Protein AF-A0A8T4URR1-F1 (afdb_monomer)

Mean predicted aligned error: 8.52 Å

Solvent-accessible surface area (backbone atoms only — not comparable to full-atom values): 17507 Å² total; per-residue (Å²): 140,74,79,53,65,44,65,67,55,76,43,71,40,50,59,58,104,82,64,49,72,66,50,24,52,49,47,52,48,54,49,54,59,44,66,75,55,86,66,52,72,65,57,55,52,49,50,45,69,78,45,28,58,31,34,32,38,77,48,36,38,30,49,75,86,42,75,31,39,83,37,32,42,62,62,21,43,50,56,47,52,61,64,49,70,73,66,52,85,56,52,46,70,54,89,81,83,89,78,95,49,70,67,62,52,51,54,50,37,51,55,41,38,73,74,66,43,71,48,43,77,49,65,46,58,76,43,47,63,55,67,40,78,54,97,91,37,87,38,77,48,93,53,89,47,58,41,78,49,59,61,72,45,77,45,42,26,25,40,41,26,30,28,66,43,69,79,24,51,79,68,74,40,88,46,36,27,38,35,28,20,25,38,31,87,90,76,73,22,31,19,30,31,41,80,35,46,45,90,59,30,52,90,62,18,50,57,52,42,50,52,56,49,59,77,34,51,92,43,53,42,69,16,45,46,75,56,96,89,35,72,38,66,50,89,46,97,37,46,46,74,28,98,58,45,47,63,94,67,46,32,56,33,25,35,56,49,25,66,77,58,31,30,16,30,33,34,36,23,53,45,74,43,81,34,84,75,44,50,30,23,23,48,46,95,76,60,38,15,35,34,60,41,77,55,27,42,62,20,56,30,87,92,30,35,92,35,20,76,70,27,40,36,45,68,58,62,72,76,101

Foldseek 3Di:
DQWDWDQPDWDWAWDDPDDDPVLRVVLVVVVVVCVVDPHDPVVVVVSCVVTPIAIAGEFTQDTRNDGCQQPFRVVRVVRVVVVCVVVDPSYYYDDDDDDPDPVVQVVVQVVCVVVVHQGDKAAQRGDGFDWDQDPNDIDTDDDPRIDGDGDKDKFKWFWFAFAADPVCVVVVQPGQWTFTFAAAPVLQATWTAEIEGLVLEPDCQSVQVVVQVVVLVVQKDQQFDDDPNATDGDDASRYDFDPQADRNNRHRMGRHNRQQRTFIWMKMARAKDWDLDDRIGLCVVVSIHIYGHPIGTHHTDPVTGNGNVPGHYSVNNVVD

pLDDT: mean 87.15, std 11.25, range [35.12, 98.56]

Radius of gyration: 23.76 Å; Cα contacts (8 Å, |Δi|>4): 619; chains: 1; bounding box: 62×46×63 Å

Nearest PDB structures (foldseek):
  6q1v-assembly1_A  TM=8.007E-01  e=9.286E-13  Homo sapiens
  7kr3-assembly1_A  TM=8.051E-01  e=3.747E-12  Homo sapiens
  6p0e-assembly1_A  TM=7.652E-01  e=1.760E-12  Homo sapiens
  6bkg-assembly1_A  TM=8.044E-01  e=5.628E-12  Homo sapiens
  3w1b-assembly1_A  TM=4.869E-01  e=1.346E-11  Homo sapiens

Structure (mmCIF, N/CA/C/O backbone):
data_AF-A0A8T4URR1-F1
#
_entry.id   AF-A0A8T4URR1-F1
#
loop_
_atom_site.group_PDB
_atom_site.id
_atom_site.type_symbol
_atom_site.label_atom_id
_atom_site.label_alt_id
_atom_site.label_comp_id
_atom_site.label_asym_id
_atom_site.label_entity_id
_atom_site.label_seq_id
_atom_site.pdbx_PDB_ins_code
_atom_site.Cartn_x
_atom_site.Cartn_y
_atom_site.Cartn_z
_atom_site.occupancy
_atom_site.B_iso_or_equiv
_atom_site.auth_seq_id
_atom_site.auth_comp_id
_atom_site.auth_asym_id
_atom_site.auth_atom_id
_atom_site.pdbx_PDB_model_num
ATOM 1 N N . ARG A 1 1 ? 39.167 -8.270 -21.374 1.00 35.12 1 ARG A N 1
ATOM 2 C CA . ARG A 1 1 ? 38.961 -6.845 -21.023 1.00 35.12 1 ARG A CA 1
ATOM 3 C C . ARG A 1 1 ? 37.914 -6.342 -22.009 1.00 35.12 1 ARG A C 1
ATOM 5 O O . ARG A 1 1 ? 38.306 -5.953 -23.086 1.00 35.12 1 ARG A O 1
ATOM 12 N N . GLY A 1 2 ? 36.618 -6.495 -21.819 1.00 41.56 2 GLY A N 1
ATOM 13 C CA . GLY A 1 2 ? 35.817 -6.679 -20.617 1.00 41.56 2 GLY A CA 1
ATOM 14 C C . GLY A 1 2 ? 34.615 -5.779 -20.852 1.00 41.56 2 GLY A C 1
ATOM 15 O O . GLY A 1 2 ? 34.540 -4.728 -20.228 1.00 41.56 2 GLY A O 1
ATOM 16 N N . ASP A 1 3 ? 33.815 -6.141 -21.857 1.00 44.12 3 ASP A N 1
ATOM 17 C CA . ASP A 1 3 ? 32.684 -5.373 -22.377 1.00 44.12 3 ASP A CA 1
ATOM 18 C C . ASP A 1 3 ? 31.647 -5.248 -21.263 1.00 44.12 3 ASP A C 1
ATOM 20 O O . ASP A 1 3 ? 30.887 -6.170 -20.965 1.00 44.12 3 ASP A O 1
ATOM 24 N N . SER A 1 4 ? 31.714 -4.144 -20.527 1.00 50.88 4 SER A N 1
ATOM 25 C CA . SER A 1 4 ? 30.868 -3.908 -19.369 1.00 50.88 4 SER A CA 1
ATOM 26 C C . SER A 1 4 ? 29.626 -3.141 -19.805 1.00 50.88 4 SER A C 1
ATOM 28 O O . SER A 1 4 ? 29.651 -1.928 -20.011 1.00 50.88 4 SER A O 1
ATOM 30 N N . VAL A 1 5 ? 28.508 -3.858 -19.921 1.00 52.34 5 VAL A N 1
ATOM 31 C CA . VAL A 1 5 ? 27.185 -3.232 -19.959 1.00 52.34 5 VAL A CA 1
ATOM 32 C C . VAL A 1 5 ? 26.740 -2.962 -18.529 1.00 52.34 5 VAL A C 1
ATOM 34 O O . VAL A 1 5 ? 26.684 -3.874 -17.704 1.00 52.34 5 VAL A O 1
ATOM 37 N N . TYR A 1 6 ? 26.389 -1.711 -18.238 1.00 55.81 6 TYR A N 1
ATOM 38 C CA . TYR A 1 6 ? 25.635 -1.385 -17.031 1.00 55.81 6 TYR A CA 1
ATOM 39 C C . TYR A 1 6 ? 24.154 -1.326 -17.404 1.00 55.81 6 TYR A C 1
ATOM 41 O O . TYR A 1 6 ? 23.686 -0.392 -18.069 1.00 55.81 6 TYR A O 1
ATOM 49 N N . VAL A 1 7 ? 23.426 -2.368 -17.006 1.00 57.00 7 VAL A N 1
ATOM 50 C CA . VAL A 1 7 ? 21.969 -2.429 -17.126 1.00 57.00 7 VAL A CA 1
ATOM 51 C C . VAL A 1 7 ? 21.376 -1.597 -15.996 1.00 57.00 7 VAL A C 1
ATOM 53 O O . VAL A 1 7 ? 21.771 -1.745 -14.841 1.00 57.00 7 VAL A O 1
ATOM 56 N N . GLY A 1 8 ? 20.473 -0.681 -16.344 1.00 53.19 8 GLY A N 1
ATOM 57 C CA . GLY A 1 8 ? 20.064 0.400 -15.453 1.00 53.19 8 GLY A CA 1
ATOM 58 C C . GLY A 1 8 ? 19.347 -0.055 -14.189 1.00 53.19 8 GLY A C 1
ATOM 59 O O . GLY A 1 8 ? 19.705 0.360 -13.092 1.00 53.19 8 GLY A O 1
ATOM 60 N N . GLU A 1 9 ? 18.362 -0.935 -14.342 1.00 56.84 9 GLU A N 1
ATOM 61 C CA . GLU A 1 9 ? 17.734 -1.648 -13.234 1.00 56.84 9 GLU A CA 1
ATOM 62 C C . GLU A 1 9 ? 17.335 -3.053 -13.702 1.00 56.84 9 GLU A C 1
ATOM 64 O O . GLU A 1 9 ? 17.016 -3.286 -14.873 1.00 56.84 9 GLU A O 1
ATOM 69 N N . LEU A 1 10 ? 17.365 -3.992 -12.761 1.00 60.50 10 LEU A N 1
ATOM 70 C CA . LEU A 1 10 ? 17.043 -5.396 -12.969 1.00 60.50 10 LEU A CA 1
ATOM 71 C C . LEU A 1 10 ? 15.718 -5.696 -12.274 1.00 60.50 10 LEU A C 1
ATOM 73 O O . LEU A 1 10 ? 15.569 -5.400 -11.088 1.00 60.50 10 LEU A O 1
ATOM 77 N N . HIS A 1 11 ? 14.776 -6.320 -12.978 1.00 58.94 11 HIS A N 1
ATOM 78 C CA . HIS A 1 11 ? 13.585 -6.868 -12.341 1.00 58.94 11 HIS A CA 1
ATOM 79 C C . HIS A 1 11 ? 13.729 -8.384 -12.206 1.00 58.94 11 HIS A C 1
ATOM 81 O O . HIS A 1 11 ? 13.700 -9.097 -13.203 1.00 58.94 11 HIS A O 1
ATOM 87 N N . GLY A 1 12 ? 13.925 -8.882 -10.985 1.00 57.88 12 GLY A N 1
ATOM 88 C CA . GLY A 1 12 ? 13.963 -10.319 -10.721 1.00 57.88 12 GLY A CA 1
ATOM 89 C C . GLY A 1 12 ? 12.551 -10.890 -10.633 1.00 57.88 12 GLY A C 1
ATOM 90 O O . GLY A 1 12 ? 11.810 -10.535 -9.723 1.00 57.88 12 GLY A O 1
ATOM 91 N N . ILE A 1 13 ? 12.198 -11.783 -11.551 1.00 62.19 13 ILE A N 1
ATOM 92 C CA . ILE A 1 13 ? 10.928 -12.514 -11.567 1.00 62.19 13 ILE A CA 1
ATOM 93 C C . ILE A 1 13 ? 11.218 -13.952 -11.161 1.00 62.19 13 ILE A C 1
ATOM 95 O O . ILE A 1 13 ? 12.100 -14.571 -11.749 1.00 62.19 13 ILE A O 1
ATOM 99 N N . ALA A 1 14 ? 10.516 -14.501 -10.170 1.00 59.62 14 ALA A N 1
ATOM 100 C CA . ALA A 1 14 ? 10.696 -15.915 -9.859 1.00 59.62 14 ALA A CA 1
ATOM 101 C C . ALA A 1 14 ? 10.135 -16.798 -10.973 1.00 59.62 14 ALA A C 1
ATOM 103 O O . ALA A 1 14 ? 9.047 -16.536 -11.481 1.00 59.62 14 ALA A O 1
ATOM 104 N N . VAL A 1 15 ? 10.882 -17.831 -11.357 1.00 61.00 15 VAL A N 1
ATOM 105 C CA . VAL A 1 15 ? 10.518 -18.717 -12.466 1.00 61.00 15 VAL A CA 1
ATOM 106 C C . VAL A 1 15 ? 10.421 -20.165 -12.003 1.00 61.00 15 VAL A C 1
ATOM 108 O O . VAL A 1 15 ? 11.355 -20.726 -11.439 1.00 61.00 15 VAL A O 1
ATOM 111 N N .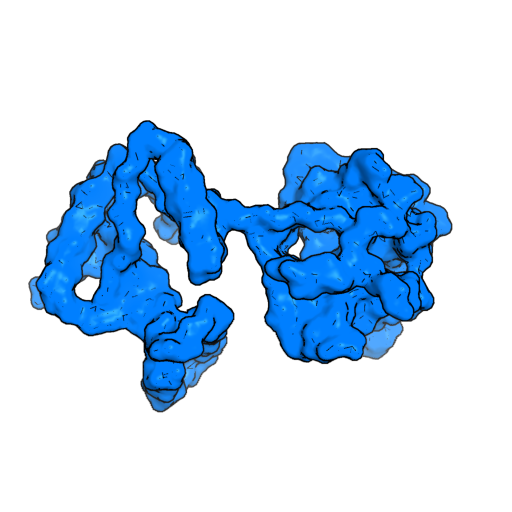 GLY A 1 16 ? 9.267 -20.777 -12.268 1.00 58.91 16 GLY A N 1
ATOM 112 C CA . GLY A 1 16 ? 8.957 -22.175 -11.980 1.00 58.91 16 GLY A CA 1
ATOM 113 C C . GLY A 1 16 ? 7.507 -22.474 -12.361 1.00 58.91 16 GLY A C 1
ATOM 114 O O . GLY A 1 16 ? 6.656 -21.595 -12.265 1.00 58.91 16 GLY A O 1
ATOM 115 N N . LYS A 1 17 ? 7.208 -23.703 -12.808 1.00 48.91 17 LYS A N 1
ATOM 116 C CA . LYS A 1 17 ? 5.890 -24.087 -13.371 1.00 48.91 17 LYS A CA 1
ATOM 117 C C . LYS A 1 17 ? 4.689 -23.883 -12.423 1.00 48.91 17 LYS A C 1
ATOM 119 O O . LYS A 1 17 ? 3.557 -24.011 -12.870 1.00 48.91 17 LYS A O 1
ATOM 124 N N . SER A 1 18 ? 4.931 -23.590 -11.147 1.00 57.19 18 SER A N 1
ATOM 125 C CA . SER A 1 18 ? 3.930 -23.444 -10.085 1.00 57.19 18 SER A CA 1
ATOM 126 C C . SER A 1 18 ? 4.024 -22.123 -9.308 1.00 57.19 18 SER A C 1
ATOM 128 O O . SER A 1 18 ? 3.392 -22.010 -8.265 1.00 57.19 18 SER A O 1
ATOM 130 N N . PHE A 1 19 ? 4.836 -21.156 -9.750 1.00 62.41 19 PHE A N 1
ATOM 131 C CA . PHE A 1 19 ? 5.055 -19.918 -8.994 1.00 62.41 19 PHE A CA 1
ATOM 132 C C . PHE A 1 19 ? 3.934 -18.903 -9.241 1.00 62.41 19 PHE A C 1
ATOM 134 O O . PHE A 1 19 ? 3.622 -18.567 -10.382 1.00 62.41 19 PHE A O 1
ATOM 141 N N . THR A 1 20 ? 3.361 -18.386 -8.158 1.00 66.62 20 THR A N 1
ATOM 142 C CA . THR A 1 20 ? 2.430 -17.253 -8.150 1.00 66.62 20 THR A CA 1
ATOM 143 C C . THR A 1 20 ? 3.179 -15.919 -8.006 1.00 66.62 20 THR A C 1
ATOM 145 O O . THR A 1 20 ? 4.358 -15.878 -7.643 1.00 66.62 20 THR A O 1
ATOM 148 N N . ASN A 1 21 ? 2.495 -14.786 -8.208 1.00 63.81 21 ASN A N 1
ATOM 149 C CA . ASN A 1 21 ? 3.081 -13.459 -7.948 1.00 63.81 21 ASN A CA 1
ATOM 150 C C . ASN A 1 21 ? 3.464 -13.258 -6.470 1.00 63.81 21 ASN A C 1
ATOM 152 O O . ASN A 1 21 ? 4.421 -12.540 -6.167 1.00 63.81 21 ASN A O 1
ATOM 156 N N . ALA A 1 22 ? 2.756 -13.920 -5.548 1.00 64.06 22 ALA A N 1
ATOM 157 C CA . ALA A 1 22 ? 3.115 -13.935 -4.134 1.00 64.06 22 ALA A CA 1
ATOM 158 C C . ALA A 1 22 ? 4.450 -14.664 -3.905 1.00 64.06 22 ALA A C 1
ATOM 160 O O . ALA A 1 22 ? 5.302 -14.150 -3.177 1.00 64.06 22 ALA A O 1
ATOM 161 N N . ASP A 1 23 ? 4.673 -15.789 -4.593 1.00 69.56 23 ASP A N 1
ATOM 162 C CA . ASP A 1 23 ? 5.933 -16.541 -4.533 1.00 69.56 23 ASP A CA 1
ATOM 163 C C . ASP A 1 23 ? 7.095 -15.739 -5.128 1.00 69.56 23 ASP A C 1
ATOM 165 O O . ASP A 1 23 ? 8.194 -15.730 -4.574 1.00 69.56 23 ASP A O 1
ATOM 169 N N . ALA A 1 24 ? 6.856 -14.986 -6.209 1.00 67.25 24 ALA A N 1
ATOM 170 C CA . ALA A 1 24 ? 7.858 -14.090 -6.784 1.00 67.25 24 ALA A CA 1
ATOM 171 C C . ALA A 1 24 ? 8.280 -12.977 -5.813 1.00 67.25 24 ALA A C 1
ATOM 173 O O . ALA A 1 24 ? 9.474 -12.726 -5.624 1.00 67.25 24 ALA A O 1
ATOM 174 N N . PHE A 1 25 ? 7.318 -12.343 -5.136 1.00 69.50 25 PHE A N 1
ATOM 175 C CA . PHE A 1 25 ? 7.617 -11.337 -4.119 1.00 69.50 25 PHE A CA 1
ATOM 176 C C . PHE A 1 25 ? 8.343 -11.940 -2.905 1.00 69.50 25 PHE A C 1
ATOM 178 O O . PHE A 1 25 ? 9.316 -11.359 -2.414 1.00 69.50 25 PHE A O 1
ATOM 185 N N . ALA A 1 26 ? 7.915 -13.120 -2.445 1.00 72.19 26 ALA A N 1
ATOM 186 C CA . ALA A 1 26 ? 8.569 -13.850 -1.362 1.00 72.19 26 ALA A CA 1
ATOM 187 C C . ALA A 1 26 ? 10.020 -14.214 -1.717 1.00 72.19 26 ALA A C 1
ATOM 189 O O . ALA A 1 26 ? 10.918 -14.004 -0.902 1.00 72.19 26 ALA A O 1
ATOM 190 N N . ALA A 1 27 ? 10.275 -14.654 -2.952 1.00 73.81 27 ALA A N 1
ATOM 191 C CA . ALA A 1 27 ? 11.606 -14.991 -3.449 1.00 73.81 27 ALA A CA 1
ATOM 192 C C . ALA A 1 27 ? 12.572 -13.798 -3.466 1.00 73.81 27 ALA A C 1
ATOM 194 O O . ALA A 1 27 ? 13.762 -13.955 -3.166 1.00 73.81 27 ALA A O 1
ATOM 195 N N . VAL A 1 28 ? 12.080 -12.603 -3.810 1.00 74.75 28 VAL A N 1
ATOM 196 C CA . VAL A 1 28 ? 12.867 -11.362 -3.742 1.00 74.75 28 VAL A CA 1
ATOM 197 C C . VAL A 1 28 ? 13.114 -10.971 -2.286 1.00 74.75 28 VAL A C 1
ATOM 199 O O . VAL A 1 28 ? 14.246 -10.662 -1.913 1.00 74.75 28 VAL A O 1
ATOM 202 N N . ARG A 1 29 ? 12.084 -11.030 -1.434 1.00 74.88 29 ARG A N 1
ATOM 203 C CA . ARG A 1 29 ? 12.199 -10.668 -0.017 1.00 74.88 29 ARG A CA 1
ATOM 204 C C . ARG A 1 29 ? 13.161 -11.579 0.743 1.00 74.88 29 ARG A C 1
ATOM 206 O O . ARG A 1 29 ? 14.023 -11.069 1.448 1.00 74.88 29 ARG A O 1
ATOM 213 N N . ALA A 1 30 ? 13.091 -12.890 0.522 1.00 79.00 30 ALA A N 1
ATOM 214 C CA . ALA A 1 30 ? 13.997 -13.859 1.131 1.00 79.00 30 ALA A CA 1
ATOM 215 C C . ALA A 1 30 ? 15.469 -13.568 0.796 1.00 79.00 30 ALA A C 1
ATOM 217 O O . ALA A 1 30 ? 16.337 -13.729 1.647 1.00 79.00 30 ALA A O 1
ATOM 218 N N . ARG A 1 31 ? 15.761 -13.069 -0.413 1.00 81.25 31 ARG A N 1
ATOM 219 C CA . ARG A 1 31 ? 17.116 -12.635 -0.795 1.00 81.25 31 ARG A CA 1
ATOM 220 C C . ARG A 1 31 ? 17.545 -11.351 -0.101 1.00 81.25 31 ARG A C 1
ATOM 222 O O . ARG A 1 31 ? 18.703 -11.246 0.291 1.00 81.25 31 ARG A O 1
ATOM 229 N N . VAL A 1 32 ? 16.637 -10.386 0.050 1.00 77.75 32 VAL A N 1
ATOM 230 C CA . VAL A 1 32 ? 16.909 -9.159 0.816 1.00 77.75 32 VAL A CA 1
ATOM 231 C C . VAL A 1 32 ? 17.220 -9.506 2.269 1.00 77.75 32 VAL A C 1
ATOM 233 O O . VAL A 1 32 ? 18.194 -8.997 2.816 1.00 77.75 32 VAL A O 1
ATOM 236 N N . ASP A 1 33 ? 16.431 -10.390 2.877 1.00 78.94 33 ASP A N 1
ATOM 237 C CA . ASP A 1 33 ? 16.636 -10.832 4.255 1.00 78.94 33 ASP A CA 1
ATOM 238 C C . ASP A 1 33 ? 17.953 -11.613 4.394 1.00 78.94 33 ASP A C 1
ATOM 240 O O . ASP A 1 33 ? 18.737 -11.326 5.299 1.00 78.94 33 ASP A O 1
ATOM 244 N N . LEU A 1 34 ? 18.260 -12.505 3.444 1.00 81.56 34 LEU A N 1
ATOM 245 C CA . LEU A 1 34 ? 19.537 -13.221 3.385 1.00 81.56 34 LEU A CA 1
ATOM 246 C C . LEU A 1 34 ? 20.730 -12.253 3.267 1.00 81.56 34 LEU A C 1
ATOM 248 O O . LEU A 1 34 ? 21.729 -12.412 3.963 1.00 81.56 34 LEU A O 1
ATOM 252 N N . GLY A 1 35 ? 20.613 -11.219 2.429 1.00 76.25 35 GLY A N 1
ATOM 253 C CA . GLY A 1 35 ? 21.656 -10.213 2.200 1.00 76.25 35 GLY A CA 1
ATOM 254 C C . GLY A 1 35 ? 21.859 -9.213 3.343 1.00 76.25 35 GLY A C 1
ATOM 255 O O . GLY A 1 35 ? 22.881 -8.535 3.374 1.00 76.25 35 GLY A O 1
ATOM 256 N N . ARG A 1 36 ? 20.918 -9.114 4.293 1.00 78.12 36 ARG A N 1
ATOM 257 C CA . ARG A 1 36 ? 21.091 -8.329 5.531 1.00 78.12 36 ARG A CA 1
ATOM 258 C C . ARG A 1 36 ? 21.972 -9.040 6.562 1.00 78.12 36 ARG A C 1
ATOM 260 O O . ARG A 1 36 ? 22.405 -8.401 7.518 1.00 78.12 36 ARG A O 1
ATOM 267 N N . GLY A 1 37 ? 22.208 -10.339 6.388 1.00 72.38 37 GLY A N 1
ATOM 268 C CA . GLY A 1 37 ? 23.137 -11.121 7.195 1.00 72.38 37 GLY A CA 1
ATOM 269 C C . GLY A 1 37 ? 24.524 -11.242 6.561 1.00 72.38 37 GLY A C 1
ATOM 270 O O . GLY A 1 37 ? 24.909 -10.489 5.672 1.00 72.38 37 GLY A O 1
ATOM 271 N N . SER A 1 38 ? 25.280 -12.239 7.015 1.00 78.00 38 SER A N 1
ATOM 272 C CA . SER A 1 38 ? 26.496 -12.733 6.354 1.00 78.00 38 SER A CA 1
ATOM 273 C C . SER A 1 38 ? 26.231 -14.162 5.877 1.00 78.00 38 SER A C 1
ATOM 275 O O . SER A 1 38 ? 26.646 -15.106 6.545 1.00 78.00 38 SER A O 1
ATOM 277 N N . PRO A 1 39 ? 25.443 -14.336 4.803 1.00 82.88 39 PRO A N 1
ATOM 278 C CA . PRO A 1 39 ? 24.969 -15.650 4.405 1.00 82.88 39 PRO A CA 1
ATOM 279 C C . PRO A 1 39 ? 26.111 -16.505 3.875 1.00 82.88 39 PRO A C 1
ATOM 281 O O . PRO A 1 39 ? 26.981 -16.024 3.142 1.00 82.88 39 PRO A O 1
ATOM 284 N N . GLU A 1 40 ? 26.090 -17.793 4.201 1.00 87.69 40 GLU A N 1
ATOM 285 C CA . GLU A 1 40 ? 27.042 -18.716 3.610 1.00 87.69 40 GLU A CA 1
ATOM 286 C C . GLU A 1 40 ? 26.700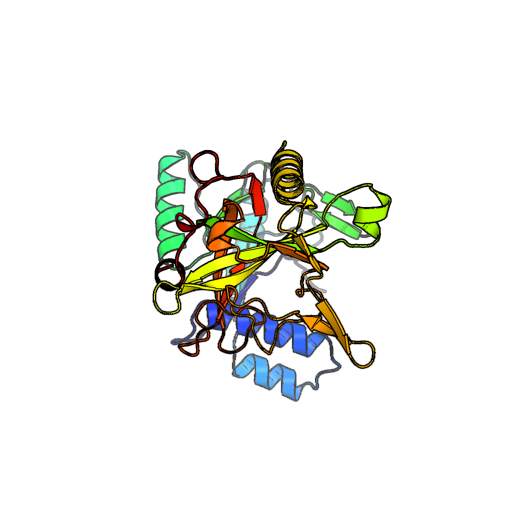 -18.958 2.138 1.00 87.69 40 GLU A C 1
ATOM 288 O O . GLU A 1 40 ? 25.548 -18.884 1.700 1.00 87.69 40 GLU A O 1
ATOM 293 N N . LYS A 1 41 ? 27.713 -19.317 1.344 1.00 86.38 41 LYS A N 1
ATOM 294 C CA . LYS A 1 41 ? 27.521 -19.668 -0.071 1.00 86.38 41 LYS A CA 1
ATOM 295 C C . LYS A 1 41 ? 26.467 -20.768 -0.249 1.00 86.38 41 LYS A C 1
ATOM 297 O O . LYS A 1 41 ? 25.722 -20.738 -1.226 1.00 86.38 41 LYS A O 1
ATOM 302 N N . ALA A 1 42 ? 26.399 -21.719 0.684 1.00 88.06 42 ALA A N 1
ATOM 303 C CA . ALA A 1 42 ? 25.414 -22.794 0.668 1.00 88.06 42 ALA A CA 1
ATOM 304 C C . ALA A 1 42 ? 23.975 -22.263 0.766 1.00 88.06 42 ALA A C 1
ATOM 306 O O . ALA A 1 42 ? 23.117 -22.709 0.006 1.00 88.06 42 ALA A O 1
ATOM 307 N N . ASP A 1 43 ? 23.722 -21.264 1.617 1.00 85.62 43 ASP A N 1
ATOM 308 C CA . ASP A 1 43 ? 22.400 -20.647 1.749 1.00 85.62 43 ASP A CA 1
ATOM 309 C C . ASP A 1 43 ? 21.983 -19.916 0.476 1.00 85.62 43 ASP A C 1
ATOM 311 O O . ASP A 1 43 ? 20.845 -20.049 0.029 1.00 85.62 43 ASP A O 1
ATOM 315 N N . ILE A 1 44 ? 22.920 -19.199 -0.150 1.00 85.31 44 ILE A N 1
ATOM 316 C CA . ILE A 1 44 ? 22.685 -18.497 -1.418 1.00 85.31 44 ILE A CA 1
ATOM 317 C C . ILE A 1 44 ? 22.323 -19.495 -2.524 1.00 85.31 44 ILE A C 1
ATOM 319 O O . ILE A 1 44 ? 21.359 -19.281 -3.260 1.00 85.31 44 ILE A O 1
ATOM 323 N N . LEU A 1 45 ? 23.083 -20.589 -2.645 1.00 87.44 45 LEU A N 1
ATOM 324 C CA . LEU A 1 45 ? 22.856 -21.612 -3.669 1.00 87.44 45 LEU A CA 1
ATOM 325 C C . LEU A 1 45 ? 21.544 -22.364 -3.447 1.00 87.44 45 LEU A C 1
ATOM 327 O O . LEU A 1 45 ? 20.807 -22.590 -4.405 1.00 87.44 45 LEU A O 1
ATOM 331 N N . ARG A 1 46 ? 21.229 -22.702 -2.194 1.00 87.88 46 ARG A N 1
ATOM 332 C CA . ARG A 1 46 ? 19.953 -23.314 -1.823 1.00 87.88 46 ARG A CA 1
ATOM 333 C C . ARG A 1 46 ? 18.787 -22.405 -2.200 1.00 87.88 46 ARG A C 1
ATOM 335 O O . ARG A 1 46 ? 17.895 -22.842 -2.915 1.00 87.88 46 ARG A O 1
ATOM 342 N N . LEU A 1 47 ? 18.844 -21.128 -1.819 1.00 84.81 47 LEU A N 1
ATOM 343 C CA . LEU A 1 47 ? 17.797 -20.157 -2.137 1.00 84.81 47 LEU A CA 1
ATOM 344 C C . LEU A 1 47 ? 17.624 -19.958 -3.650 1.00 84.81 47 LEU A C 1
ATOM 346 O O . LEU A 1 47 ? 16.506 -19.806 -4.141 1.00 84.81 47 LEU A O 1
ATOM 350 N N . ALA A 1 48 ? 18.728 -19.958 -4.402 1.00 84.25 48 ALA A N 1
ATOM 351 C CA . ALA A 1 48 ? 18.700 -19.867 -5.857 1.00 84.25 48 ALA A CA 1
ATOM 352 C C . ALA A 1 48 ? 18.069 -21.100 -6.520 1.00 84.25 48 ALA A C 1
ATOM 354 O O . ALA A 1 48 ? 17.380 -20.942 -7.525 1.00 84.25 48 ALA A O 1
ATOM 355 N N . ALA A 1 49 ? 18.280 -22.295 -5.961 1.00 84.69 49 ALA A N 1
ATOM 356 C CA . ALA A 1 49 ? 17.681 -23.534 -6.448 1.00 84.69 49 ALA A CA 1
ATOM 357 C C . ALA A 1 49 ? 16.195 -23.656 -6.070 1.00 84.69 49 ALA A C 1
ATOM 359 O O . ALA A 1 49 ? 15.384 -24.051 -6.903 1.00 84.69 49 ALA A O 1
ATOM 360 N N . GLU A 1 50 ? 15.838 -23.301 -4.834 1.00 85.56 50 GLU A N 1
ATOM 361 C CA . GLU A 1 50 ? 14.463 -23.366 -4.322 1.00 85.56 50 GLU A CA 1
ATOM 362 C C . GLU A 1 50 ? 13.559 -22.308 -4.961 1.00 85.56 50 GLU A C 1
ATOM 364 O O . GLU A 1 50 ? 12.385 -22.565 -5.214 1.00 85.56 50 GLU A O 1
ATOM 369 N N . MET A 1 51 ? 14.099 -21.118 -5.240 1.00 82.56 51 MET A N 1
ATOM 370 C CA . MET A 1 51 ? 13.350 -19.997 -5.803 1.00 82.56 51 MET A CA 1
ATOM 371 C C . MET A 1 51 ? 14.136 -19.341 -6.941 1.00 82.56 51 MET A C 1
ATOM 373 O O . MET A 1 51 ? 14.730 -18.275 -6.729 1.00 82.56 51 MET A O 1
ATOM 377 N N . PRO A 1 52 ? 14.171 -19.948 -8.141 1.00 80.75 52 PRO A N 1
ATOM 378 C CA . PRO A 1 52 ? 14.942 -19.431 -9.268 1.00 80.75 52 PRO A CA 1
ATOM 379 C C . PRO A 1 52 ? 14.436 -18.046 -9.671 1.00 80.75 52 PRO A C 1
ATOM 381 O O . PRO A 1 52 ? 13.232 -17.811 -9.641 1.00 80.75 52 PRO A O 1
ATOM 384 N N . LEU A 1 53 ? 15.329 -17.138 -10.075 1.00 78.31 53 LEU A N 1
ATOM 385 C CA . LEU A 1 53 ? 14.948 -15.836 -10.631 1.00 78.31 53 LEU A CA 1
ATOM 386 C C . LEU A 1 53 ? 15.379 -15.727 -12.093 1.00 78.31 53 LEU A C 1
ATOM 388 O O . LEU A 1 53 ? 16.489 -16.117 -12.446 1.00 78.31 53 LEU A O 1
ATOM 392 N N . GLN A 1 54 ? 14.529 -15.110 -12.901 1.00 80.69 54 GLN A N 1
ATOM 393 C CA . GLN A 1 54 ? 14.857 -14.552 -14.200 1.00 80.69 54 GLN A CA 1
ATOM 394 C C . GLN A 1 54 ? 14.953 -13.031 -14.085 1.00 80.69 54 GLN A C 1
ATOM 396 O O . GLN A 1 54 ? 14.039 -12.370 -13.593 1.00 80.69 54 GLN A O 1
ATOM 401 N N . LEU A 1 55 ? 16.054 -12.460 -14.558 1.00 80.88 55 LEU A N 1
ATOM 402 C CA . LEU A 1 55 ? 16.234 -11.018 -14.633 1.00 80.88 55 LEU A CA 1
ATOM 403 C C . LEU A 1 55 ? 15.587 -10.491 -15.911 1.00 80.88 55 LEU A C 1
ATOM 405 O O . LEU A 1 55 ? 16.059 -10.762 -17.010 1.00 80.88 55 LEU A O 1
ATOM 409 N N . SER A 1 56 ? 14.529 -9.707 -15.768 1.00 84.12 56 SER A N 1
ATOM 410 C CA . SER A 1 56 ? 13.908 -8.967 -16.862 1.00 84.12 56 SER A CA 1
ATOM 411 C C . SER A 1 56 ? 14.520 -7.572 -16.964 1.00 84.12 56 SER A C 1
ATOM 413 O O . SER A 1 56 ? 14.392 -6.751 -16.052 1.00 84.12 56 SER A O 1
ATOM 415 N N . LEU A 1 57 ? 15.198 -7.311 -18.079 1.00 86.00 57 LEU A N 1
ATOM 416 C CA . LEU A 1 57 ? 15.857 -6.049 -18.389 1.00 86.00 57 LEU A CA 1
ATOM 417 C C . LEU A 1 57 ? 14.914 -5.107 -19.129 1.00 86.00 57 LEU A C 1
ATOM 419 O O . LEU A 1 57 ? 14.141 -5.531 -19.995 1.00 86.00 57 LEU A O 1
ATOM 423 N N . TYR A 1 58 ? 15.015 -3.811 -18.838 1.00 87.12 58 TYR A N 1
ATOM 424 C CA . TYR A 1 58 ? 14.120 -2.821 -19.434 1.00 87.12 58 TYR A CA 1
ATOM 425 C C . TYR A 1 58 ? 14.798 -1.540 -19.951 1.00 87.12 58 TYR A C 1
ATOM 427 O O . TYR A 1 58 ? 14.153 -0.798 -20.696 1.00 87.12 58 TYR A O 1
ATOM 435 N N . ASP A 1 59 ? 16.028 -1.221 -19.525 1.00 87.44 59 ASP A N 1
ATOM 436 C CA . ASP A 1 59 ? 16.824 -0.087 -20.034 1.00 87.44 59 ASP A CA 1
ATOM 437 C C . ASP A 1 59 ? 18.345 -0.347 -19.958 1.00 87.44 59 ASP A C 1
ATOM 439 O O . ASP A 1 59 ? 18.801 -1.122 -19.113 1.00 87.44 59 ASP A O 1
ATOM 443 N N . ALA A 1 60 ? 19.126 0.330 -20.807 1.00 86.81 60 ALA A N 1
ATOM 444 C CA . ALA A 1 60 ? 20.595 0.296 -20.804 1.00 86.81 60 ALA A CA 1
ATOM 445 C C . ALA A 1 60 ? 21.177 1.705 -20.686 1.00 86.81 60 ALA A C 1
ATOM 447 O O . ALA A 1 60 ? 20.748 2.624 -21.384 1.00 86.81 60 ALA A O 1
ATOM 448 N N . TYR A 1 61 ? 22.185 1.863 -19.827 1.00 85.69 61 TYR A N 1
ATOM 449 C CA . TYR A 1 61 ? 22.788 3.168 -19.529 1.00 85.69 61 TYR A CA 1
ATOM 450 C C . TYR A 1 61 ? 24.229 3.302 -20.016 1.00 85.69 61 TYR A C 1
ATOM 452 O O . TYR A 1 61 ? 24.687 4.416 -20.267 1.00 85.69 61 TYR A O 1
ATOM 460 N N . LEU A 1 62 ? 24.934 2.185 -20.182 1.00 84.50 62 LEU A N 1
ATOM 461 C CA . LEU A 1 62 ? 26.314 2.138 -20.648 1.00 84.50 62 LEU A CA 1
ATOM 462 C C . LEU A 1 62 ? 26.508 0.885 -21.498 1.00 84.50 62 LEU A C 1
ATOM 464 O O . LEU A 1 62 ? 26.107 -0.195 -21.068 1.00 84.50 62 LEU A O 1
ATOM 468 N N . ARG A 1 63 ? 27.160 1.020 -22.652 1.00 83.75 63 ARG A N 1
ATOM 469 C CA . ARG A 1 63 ? 27.596 -0.106 -23.484 1.00 83.75 63 ARG A CA 1
ATOM 470 C C . ARG A 1 63 ? 28.968 0.193 -24.067 1.00 83.75 63 ARG A C 1
ATOM 472 O O . ARG A 1 63 ? 29.161 1.269 -24.621 1.00 83.75 63 ARG A O 1
ATOM 479 N N . ASP A 1 64 ? 29.908 -0.734 -23.911 1.00 84.00 64 ASP A N 1
ATOM 480 C CA . ASP A 1 64 ? 31.260 -0.651 -24.484 1.00 84.00 64 ASP A CA 1
ATOM 481 C C . ASP A 1 64 ? 31.958 0.686 -24.165 1.00 84.00 64 ASP A C 1
ATOM 483 O O . ASP A 1 64 ? 32.523 1.361 -25.024 1.00 84.00 64 ASP A O 1
ATOM 487 N N . GLY A 1 65 ? 31.838 1.126 -22.905 1.00 82.81 65 GLY A N 1
ATOM 488 C CA . GLY A 1 65 ? 32.381 2.403 -22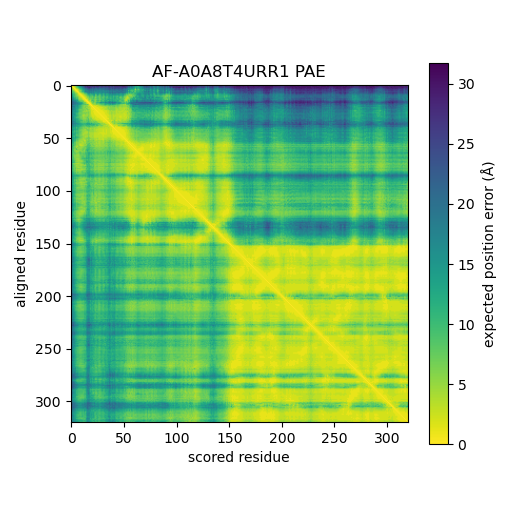.426 1.00 82.81 65 GLY A CA 1
ATOM 489 C C . GLY A 1 65 ? 31.619 3.656 -22.881 1.00 82.81 65 GLY A C 1
ATOM 490 O O . GLY A 1 65 ? 31.960 4.757 -22.455 1.00 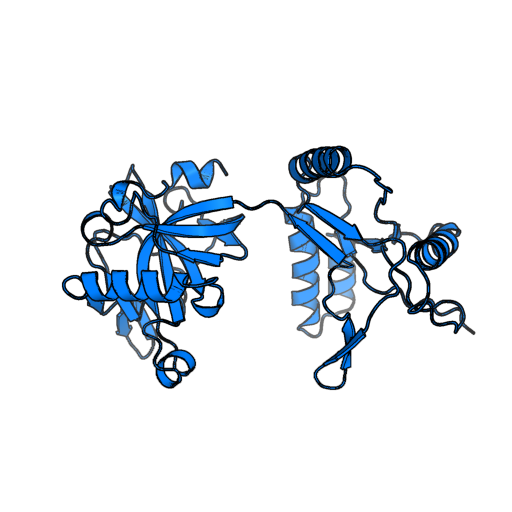82.81 65 GLY A O 1
ATOM 491 N N . THR A 1 66 ? 30.568 3.512 -23.689 1.00 85.69 66 THR A N 1
ATOM 492 C CA . THR A 1 66 ? 29.738 4.617 -24.185 1.00 85.69 66 THR A CA 1
ATOM 493 C C . THR A 1 66 ? 28.497 4.799 -23.319 1.00 85.69 66 THR A C 1
ATOM 495 O O . THR A 1 66 ? 27.687 3.881 -23.171 1.00 85.69 66 THR A O 1
ATOM 498 N N . LEU A 1 67 ? 28.326 5.999 -22.756 1.00 87.81 67 LEU A N 1
ATOM 499 C CA . LEU A 1 67 ? 27.116 6.377 -22.024 1.00 87.81 67 LEU A CA 1
ATOM 500 C C . LEU A 1 67 ? 25.940 6.557 -22.987 1.00 87.81 67 LEU A C 1
ATOM 502 O O . LEU A 1 67 ? 26.050 7.226 -24.012 1.00 87.81 67 LEU A O 1
ATOM 506 N N . LEU A 1 68 ? 24.797 5.985 -22.620 1.00 88.31 68 LEU A N 1
ATOM 507 C CA . LEU A 1 68 ? 23.567 6.010 -23.412 1.00 88.31 68 LEU A CA 1
ATOM 508 C C . LEU A 1 68 ? 22.486 6.918 -22.807 1.00 88.31 68 LEU A C 1
ATOM 510 O O . LEU A 1 68 ? 21.359 6.942 -23.290 1.00 88.31 68 LEU A O 1
ATOM 514 N N . LEU A 1 69 ? 22.805 7.661 -21.745 1.00 86.44 69 LEU A N 1
ATOM 515 C CA . LEU A 1 69 ? 21.826 8.435 -20.971 1.00 86.44 69 LEU A CA 1
ATOM 516 C C . LEU A 1 69 ? 21.134 9.517 -21.807 1.00 86.44 69 LEU A C 1
ATOM 518 O O . LEU A 1 69 ? 19.922 9.689 -21.708 1.00 86.44 69 LEU A O 1
ATOM 522 N N . ASP A 1 70 ? 21.887 10.169 -22.690 1.00 89.38 70 ASP A N 1
ATOM 523 C CA . ASP A 1 70 ? 21.380 11.215 -23.585 1.00 89.38 70 ASP A CA 1
ATOM 524 C C . ASP A 1 70 ? 20.681 10.652 -24.832 1.00 89.38 70 ASP A C 1
ATOM 526 O O . ASP A 1 70 ? 20.187 11.404 -25.673 1.00 89.38 70 ASP A O 1
ATOM 530 N N . LYS A 1 71 ? 20.641 9.323 -24.979 1.00 91.75 71 LYS A N 1
ATOM 531 C CA . LYS A 1 71 ? 20.061 8.663 -26.147 1.00 91.75 71 LYS A CA 1
ATOM 532 C C . LYS A 1 71 ? 18.559 8.437 -25.978 1.00 91.75 71 LYS A C 1
ATOM 534 O O . LYS A 1 71 ? 18.117 8.141 -24.865 1.00 91.75 71 LYS A O 1
ATOM 539 N N . PRO A 1 72 ? 17.762 8.498 -27.061 1.00 92.19 72 PRO A N 1
ATOM 540 C CA . PRO A 1 72 ? 16.359 8.088 -27.050 1.00 92.19 72 PRO A CA 1
ATOM 541 C C . PRO A 1 72 ? 16.184 6.630 -26.613 1.00 92.19 72 PRO A C 1
ATOM 543 O O . PRO A 1 72 ? 17.063 5.793 -26.825 1.00 92.19 72 PRO A O 1
ATOM 546 N N . MET A 1 73 ? 15.008 6.291 -26.077 1.00 89.38 73 MET A N 1
ATOM 547 C CA . MET A 1 73 ? 14.721 4.943 -25.567 1.00 89.38 73 MET A CA 1
ATOM 548 C C . MET A 1 73 ? 14.931 3.852 -26.624 1.00 89.38 73 MET A C 1
ATOM 550 O O . MET A 1 73 ? 15.338 2.750 -26.278 1.00 89.38 73 MET A O 1
ATOM 554 N N . GLY A 1 74 ? 14.682 4.149 -27.904 1.00 90.50 74 GLY A N 1
ATOM 555 C CA . GLY A 1 74 ? 14.918 3.202 -28.998 1.00 90.50 74 GLY A CA 1
ATOM 556 C C . GLY A 1 74 ? 16.378 2.753 -29.105 1.00 90.50 74 GLY A C 1
ATOM 557 O O . GLY A 1 74 ? 16.629 1.556 -29.186 1.00 90.50 74 GLY A O 1
ATOM 558 N N . GLU A 1 75 ? 17.333 3.687 -29.038 1.00 92.12 75 GLU A N 1
ATOM 559 C CA . GLU A 1 75 ? 18.771 3.369 -29.076 1.00 92.12 75 GLU A CA 1
ATOM 560 C C . GLU A 1 75 ? 19.190 2.560 -27.839 1.00 92.12 75 GLU A C 1
ATOM 562 O O . GLU A 1 75 ? 19.904 1.564 -27.950 1.00 92.12 75 GLU A O 1
ATOM 567 N N . ARG A 1 76 ? 18.691 2.936 -26.654 1.00 90.94 76 ARG A N 1
ATOM 568 C CA . ARG A 1 76 ? 18.992 2.221 -25.400 1.00 90.94 76 ARG A CA 1
ATOM 569 C C . ARG A 1 76 ? 18.394 0.816 -25.377 1.00 90.94 76 ARG A C 1
ATOM 571 O O . ARG A 1 76 ? 19.024 -0.126 -24.906 1.00 90.94 76 ARG A O 1
ATOM 578 N N . ARG A 1 77 ? 17.181 0.658 -25.910 1.00 90.12 77 ARG A N 1
ATOM 579 C CA . ARG A 1 77 ? 16.513 -0.639 -26.025 1.00 90.12 77 ARG A CA 1
ATOM 580 C C . ARG A 1 77 ? 17.230 -1.550 -27.018 1.00 90.12 77 ARG A C 1
ATOM 582 O O . ARG A 1 77 ? 17.463 -2.701 -26.670 1.00 90.12 77 ARG A O 1
ATOM 589 N N . GLY A 1 78 ? 17.652 -1.025 -28.170 1.00 91.19 78 GLY A N 1
ATOM 590 C CA . GLY A 1 78 ? 18.475 -1.773 -29.125 1.00 91.19 78 GLY A CA 1
ATOM 591 C C . GLY A 1 78 ? 19.772 -2.278 -28.489 1.00 91.19 78 GLY A C 1
ATOM 592 O O . GLY A 1 78 ? 20.146 -3.430 -28.671 1.00 91.19 78 GLY A O 1
ATOM 593 N N . ALA A 1 79 ? 20.400 -1.470 -27.626 1.00 89.19 79 ALA A N 1
ATOM 594 C CA . ALA A 1 79 ? 21.579 -1.910 -26.884 1.00 89.19 79 ALA A CA 1
ATOM 595 C C . ALA A 1 79 ? 21.321 -3.098 -25.937 1.00 89.19 79 ALA A C 1
ATOM 597 O O . ALA A 1 79 ? 22.201 -3.943 -25.777 1.00 89.19 79 ALA A O 1
ATOM 598 N N . LEU A 1 80 ? 20.132 -3.186 -25.329 1.00 88.06 80 LEU A N 1
ATOM 599 C CA . LEU A 1 80 ? 19.734 -4.362 -24.548 1.00 88.06 80 LEU A CA 1
ATOM 600 C C . LEU A 1 80 ? 19.402 -5.574 -25.419 1.00 88.06 80 LEU A C 1
ATOM 602 O O . LEU A 1 80 ? 19.716 -6.698 -25.036 1.00 88.06 80 LEU A O 1
ATOM 606 N N . GLU A 1 81 ? 18.729 -5.351 -26.545 1.00 89.88 81 GLU A N 1
ATOM 607 C CA . GLU A 1 81 ? 18.356 -6.409 -27.488 1.00 89.88 81 GLU A CA 1
ATOM 608 C C . GLU A 1 81 ? 19.601 -7.088 -28.062 1.00 89.88 81 GLU A C 1
ATOM 610 O O . GLU A 1 81 ? 19.700 -8.312 -28.016 1.00 89.88 81 GLU A O 1
ATOM 615 N N . ASP A 1 82 ? 20.599 -6.305 -28.469 1.00 87.88 82 ASP A N 1
ATOM 616 C CA . ASP A 1 82 ? 21.879 -6.832 -28.939 1.00 87.88 82 ASP A CA 1
ATOM 617 C C . ASP A 1 82 ? 22.635 -7.603 -27.848 1.00 87.88 82 ASP A C 1
ATOM 619 O O . ASP A 1 82 ? 23.242 -8.634 -28.132 1.00 87.88 82 ASP A O 1
ATOM 623 N N . LEU A 1 83 ? 22.606 -7.126 -26.595 1.00 83.06 83 LEU A N 1
ATOM 624 C CA . LEU A 1 83 ? 23.248 -7.820 -25.472 1.00 83.06 83 LEU A CA 1
ATOM 625 C C . LEU A 1 83 ? 22.647 -9.217 -25.265 1.00 83.06 83 LEU A C 1
ATOM 627 O O . LEU A 1 83 ? 23.370 -10.175 -24.995 1.00 83.06 83 LEU A O 1
ATOM 631 N N . LEU A 1 84 ? 21.323 -9.330 -25.366 1.00 83.06 84 LEU A N 1
ATOM 632 C CA . LEU A 1 84 ? 20.604 -10.578 -25.120 1.00 83.06 84 LEU A CA 1
ATOM 633 C C . LEU A 1 84 ? 20.484 -11.476 -26.357 1.00 83.06 84 LEU A C 1
ATOM 635 O O . LEU A 1 84 ? 20.036 -12.611 -26.223 1.00 83.06 84 LEU A O 1
ATOM 639 N N . ALA A 1 85 ? 20.962 -11.039 -27.527 1.00 80.88 85 ALA A N 1
ATOM 640 C CA . ALA A 1 85 ? 21.084 -11.895 -28.710 1.00 80.88 85 ALA A CA 1
ATOM 641 C C . ALA A 1 85 ? 22.001 -13.114 -28.473 1.00 80.88 85 ALA A C 1
ATOM 643 O O . ALA A 1 85 ? 21.892 -14.115 -29.175 1.00 80.88 85 ALA A O 1
ATOM 644 N N . ALA A 1 86 ? 22.878 -13.047 -27.466 1.00 74.25 86 ALA A N 1
ATOM 645 C CA . ALA A 1 86 ? 23.742 -14.145 -27.038 1.00 74.25 86 ALA A CA 1
ATOM 646 C C . ALA A 1 86 ? 23.041 -15.212 -26.162 1.00 74.25 86 ALA A C 1
ATOM 648 O O . ALA A 1 86 ? 23.720 -16.120 -25.692 1.00 74.25 86 ALA A O 1
ATOM 649 N N . ASP A 1 87 ? 21.726 -15.096 -25.929 1.00 73.00 87 ASP A N 1
ATOM 650 C CA . ASP A 1 87 ? 20.904 -16.009 -25.112 1.00 73.00 87 ASP A CA 1
ATOM 651 C C . ASP A 1 87 ? 21.497 -16.283 -23.716 1.00 73.00 87 ASP A C 1
ATOM 653 O O . ASP A 1 87 ? 21.891 -17.393 -23.349 1.00 73.00 87 ASP A O 1
ATOM 657 N N . ILE A 1 88 ? 21.614 -15.216 -22.921 1.00 78.50 88 ILE A N 1
ATOM 658 C CA . ILE A 1 88 ? 22.170 -15.297 -21.569 1.00 78.50 88 ILE A CA 1
ATOM 659 C C . ILE A 1 88 ? 21.147 -15.959 -20.636 1.00 78.50 88 ILE A C 1
ATOM 661 O O . ILE A 1 88 ? 20.119 -15.369 -20.295 1.00 78.50 88 ILE A O 1
ATOM 665 N N . GLN A 1 89 ? 21.459 -17.172 -20.173 1.00 80.00 89 GLN A N 1
ATOM 666 C CA . GLN A 1 89 ? 20.589 -17.945 -19.287 1.00 80.00 89 GLN A CA 1
ATOM 667 C C . GLN A 1 89 ? 20.165 -17.143 -18.044 1.00 80.00 89 GLN A C 1
ATOM 669 O O . GLN A 1 89 ? 20.988 -16.564 -17.335 1.00 80.00 89 GLN A O 1
ATOM 674 N N . GLY A 1 90 ? 18.863 -17.164 -17.743 1.00 77.56 90 GLY A N 1
ATOM 675 C CA . GLY A 1 90 ? 18.298 -16.482 -16.576 1.00 77.56 90 GLY A CA 1
ATOM 676 C C . GLY A 1 90 ? 18.133 -14.972 -16.760 1.00 77.56 90 GLY A C 1
ATOM 677 O O . GLY A 1 90 ? 17.786 -14.283 -15.803 1.00 77.56 90 GLY A O 1
ATOM 678 N N . MET A 1 91 ? 18.338 -14.451 -17.970 1.00 83.06 91 MET A N 1
ATOM 679 C CA . MET A 1 91 ? 18.081 -13.059 -18.325 1.00 83.06 91 MET A CA 1
ATOM 680 C C . MET A 1 91 ? 17.097 -12.989 -19.495 1.00 83.06 91 MET A C 1
ATOM 682 O O . MET A 1 91 ? 17.043 -13.871 -20.343 1.00 83.06 91 MET A O 1
ATOM 686 N N . GLY A 1 92 ? 16.275 -11.950 -19.528 1.00 84.75 92 GLY A N 1
ATOM 687 C CA . GLY A 1 92 ? 15.313 -11.712 -20.596 1.00 84.75 92 GLY A CA 1
ATOM 688 C C . GLY A 1 92 ? 14.972 -10.238 -20.711 1.00 84.75 92 GLY A C 1
ATOM 689 O O . GLY A 1 92 ? 15.331 -9.429 -19.858 1.00 84.75 92 GLY A O 1
ATOM 690 N N . LEU A 1 93 ? 14.269 -9.874 -21.774 1.00 86.06 93 LEU A N 1
ATOM 691 C CA . LEU A 1 93 ? 13.736 -8.528 -21.932 1.00 86.06 93 LEU A CA 1
ATOM 692 C C . LEU A 1 93 ? 12.328 -8.459 -21.360 1.00 86.06 93 LEU A C 1
ATOM 694 O O . LEU A 1 93 ? 11.509 -9.340 -21.619 1.00 86.06 93 LEU A O 1
ATOM 698 N N . ILE A 1 94 ? 12.008 -7.364 -20.671 1.00 87.62 94 ILE A N 1
ATOM 699 C CA . ILE A 1 94 ? 10.603 -7.054 -20.418 1.00 87.62 94 ILE A CA 1
ATOM 700 C C . ILE A 1 94 ? 9.896 -6.816 -21.766 1.00 87.62 94 ILE A C 1
ATOM 702 O O . ILE A 1 94 ? 10.478 -6.143 -22.638 1.00 87.62 94 ILE A O 1
ATOM 706 N N . PRO A 1 95 ? 8.673 -7.340 -21.967 1.00 87.50 95 PRO A N 1
ATOM 707 C CA . PRO A 1 95 ? 7.866 -7.000 -23.129 1.00 87.50 95 PRO A CA 1
ATOM 708 C C . PRO A 1 95 ? 7.654 -5.486 -23.228 1.00 87.50 95 PRO A C 1
ATOM 710 O O . PRO A 1 95 ? 7.465 -4.798 -22.224 1.00 87.50 95 PRO A O 1
ATOM 713 N N . SER A 1 96 ? 7.703 -4.951 -24.447 1.00 89.12 96 SER A N 1
ATOM 714 C CA . SER A 1 96 ? 7.458 -3.531 -24.698 1.00 89.12 96 SER A CA 1
ATOM 715 C C . SER A 1 96 ? 6.741 -3.334 -26.023 1.00 89.12 96 SER A C 1
ATOM 717 O O . SER A 1 96 ? 7.126 -3.936 -27.024 1.00 89.12 96 SER A O 1
ATOM 719 N N . GLN A 1 97 ? 5.759 -2.438 -26.045 1.00 91.44 97 GLN A N 1
ATOM 720 C CA . GLN A 1 97 ? 4.998 -2.082 -27.237 1.00 91.44 97 GLN A CA 1
ATOM 721 C C . GLN A 1 97 ? 4.887 -0.558 -27.350 1.00 91.44 97 GLN A C 1
ATOM 723 O O . GLN A 1 97 ? 4.865 0.156 -26.346 1.00 91.44 97 GLN A O 1
ATOM 728 N N . ARG A 1 98 ? 4.844 -0.050 -28.587 1.00 92.56 98 ARG A N 1
ATOM 729 C CA . ARG A 1 98 ? 4.576 1.366 -28.866 1.00 92.56 98 ARG A CA 1
ATOM 730 C C . ARG A 1 98 ? 3.091 1.562 -29.126 1.00 92.56 98 ARG A C 1
ATOM 732 O O . ARG A 1 98 ? 2.491 0.805 -29.882 1.00 92.56 98 ARG A O 1
ATOM 739 N N . PHE A 1 99 ? 2.542 2.621 -28.547 1.00 92.12 99 PHE A N 1
ATOM 740 C CA . PHE A 1 99 ? 1.138 2.982 -28.680 1.00 92.12 99 PHE A CA 1
ATOM 741 C C . PHE A 1 99 ? 1.006 4.409 -29.199 1.00 92.12 99 PHE A C 1
ATOM 743 O O . PHE A 1 99 ? 1.784 5.285 -28.826 1.00 92.12 99 PHE A O 1
ATOM 750 N N . SER A 1 100 ? 0.004 4.637 -30.044 1.00 92.25 100 SER A N 1
ATOM 751 C CA . SER A 1 100 ? -0.378 5.965 -30.541 1.00 92.25 100 SER A CA 1
ATOM 752 C C . SER A 1 100 ? -1.738 6.430 -30.009 1.00 92.25 100 SER A C 1
ATOM 754 O O . SER A 1 100 ? -2.115 7.578 -30.230 1.00 92.25 100 SER A O 1
ATOM 756 N N . ARG A 1 101 ? -2.478 5.564 -29.298 1.00 93.81 101 ARG A N 1
ATOM 757 C CA . ARG A 1 101 ? -3.809 5.858 -28.747 1.00 93.81 101 ARG A CA 1
ATOM 758 C C . ARG A 1 101 ? -3.913 5.407 -27.295 1.00 93.81 101 ARG A C 1
ATOM 760 O O . ARG A 1 101 ? -3.478 4.314 -26.944 1.00 93.81 101 ARG A O 1
ATOM 767 N N . ALA A 1 102 ? -4.568 6.221 -26.470 1.00 92.12 102 ALA A N 1
ATOM 768 C CA . ALA A 1 102 ? -4.788 5.915 -25.056 1.00 92.12 102 ALA A CA 1
ATOM 769 C C . ALA A 1 102 ? -5.664 4.667 -24.838 1.00 92.12 102 ALA A C 1
ATOM 771 O O . ALA A 1 102 ? -5.422 3.909 -23.904 1.00 92.12 102 ALA A O 1
ATOM 772 N N . ALA A 1 103 ? -6.643 4.420 -25.716 1.00 93.06 103 ALA A N 1
ATOM 773 C CA . ALA A 1 103 ? -7.530 3.260 -25.613 1.00 93.06 103 ALA A CA 1
ATOM 774 C C . ALA A 1 103 ? -6.769 1.922 -25.684 1.00 93.06 103 ALA A C 1
ATOM 776 O O . ALA A 1 103 ? -7.077 1.004 -24.931 1.00 93.06 103 ALA A O 1
ATOM 777 N N . ASP A 1 104 ? -5.738 1.837 -26.530 1.00 95.44 104 ASP A N 1
ATOM 778 C CA . ASP A 1 104 ? -4.926 0.623 -26.679 1.00 95.44 104 ASP A CA 1
ATOM 779 C C . ASP A 1 104 ? -4.069 0.367 -25.429 1.00 95.44 104 ASP A C 1
ATOM 781 O O . ASP A 1 104 ? -3.941 -0.767 -24.973 1.00 95.44 104 ASP A O 1
ATOM 785 N N . VAL A 1 105 ? -3.539 1.440 -24.828 1.00 93.69 105 VAL A N 1
ATOM 786 C CA . VAL A 1 105 ? -2.818 1.374 -23.547 1.00 93.69 105 VAL A CA 1
ATOM 787 C C . VAL A 1 105 ? -3.743 0.886 -22.436 1.00 93.69 105 VAL A C 1
ATOM 789 O O . VAL A 1 105 ? -3.342 0.053 -21.628 1.00 93.69 105 VAL A O 1
ATOM 792 N N . PHE A 1 106 ? -4.977 1.391 -22.394 1.00 92.50 106 PHE A N 1
ATOM 793 C CA . PHE A 1 106 ? -5.948 1.002 -21.378 1.00 92.50 106 PHE A CA 1
ATOM 794 C C . PHE A 1 106 ? -6.370 -0.466 -21.515 1.00 92.50 106 PHE A C 1
ATOM 796 O O . PHE A 1 106 ? -6.438 -1.168 -20.512 1.00 92.50 106 PHE A O 1
ATOM 803 N N . ALA A 1 107 ? -6.572 -0.956 -22.742 1.00 93.12 107 ALA A N 1
ATOM 804 C CA . ALA A 1 107 ? -6.872 -2.365 -22.990 1.00 93.12 107 ALA A CA 1
ATOM 805 C C . ALA A 1 107 ? -5.736 -3.290 -22.517 1.00 93.12 107 ALA A C 1
ATOM 807 O O . ALA A 1 107 ? -6.002 -4.274 -21.829 1.00 93.12 107 ALA A O 1
ATOM 808 N N . LEU A 1 108 ? -4.475 -2.947 -22.818 1.00 94.00 108 LEU A N 1
ATOM 809 C CA . LEU A 1 108 ? -3.325 -3.702 -22.310 1.00 94.00 108 LEU A CA 1
ATOM 810 C C . LEU A 1 108 ? -3.238 -3.627 -20.780 1.00 94.00 108 LEU A C 1
ATOM 812 O O . LEU A 1 108 ? -2.986 -4.631 -20.128 1.00 94.00 108 LEU A O 1
ATOM 816 N N . TYR A 1 109 ? -3.466 -2.450 -20.198 1.00 93.50 109 TYR A N 1
ATOM 817 C CA . TYR A 1 109 ? -3.456 -2.273 -18.749 1.00 93.50 109 TYR A CA 1
ATOM 818 C C . TYR A 1 109 ? -4.472 -3.187 -18.052 1.00 93.50 109 TYR A C 1
ATOM 820 O O . TYR A 1 109 ? -4.115 -3.845 -17.077 1.00 93.50 109 TYR A O 1
ATOM 828 N N . LEU A 1 110 ? -5.703 -3.279 -18.568 1.00 89.75 110 LEU A N 1
ATOM 829 C CA . LEU A 1 110 ? -6.707 -4.199 -18.032 1.00 89.75 110 LEU A CA 1
ATOM 830 C C . LEU A 1 110 ? -6.219 -5.650 -18.116 1.00 89.75 110 LEU A C 1
ATOM 832 O O . LEU A 1 110 ? -6.160 -6.314 -17.087 1.00 89.75 110 LEU A O 1
ATOM 836 N N . ALA A 1 111 ? -5.758 -6.094 -19.288 1.00 90.00 111 ALA A N 1
ATOM 837 C CA . ALA A 1 111 ? -5.280 -7.462 -19.484 1.00 90.00 111 ALA A CA 1
ATOM 838 C C . ALA A 1 111 ? -4.094 -7.831 -18.566 1.00 90.00 111 ALA A C 1
ATOM 840 O O . ALA A 1 111 ? -4.078 -8.911 -17.978 1.00 90.00 111 ALA A O 1
ATOM 841 N N . GLU A 1 112 ? -3.116 -6.935 -18.399 1.00 89.19 112 GLU A N 1
ATOM 842 C CA . GLU A 1 112 ? -1.960 -7.172 -17.522 1.00 89.19 112 GLU A CA 1
ATOM 843 C C . GLU A 1 112 ? -2.345 -7.163 -16.038 1.00 89.19 112 GLU A C 1
ATOM 845 O O . GLU A 1 112 ? -1.842 -7.961 -15.251 1.00 89.19 112 GLU A O 1
ATOM 850 N N . THR A 1 113 ? -3.264 -6.289 -15.621 1.00 84.94 113 THR A N 1
ATOM 851 C CA . THR A 1 113 ? -3.738 -6.317 -14.227 1.00 84.94 113 THR A CA 1
ATOM 852 C C . THR A 1 113 ? -4.601 -7.542 -13.925 1.00 84.94 113 THR A C 1
ATOM 854 O O . THR A 1 113 ? -4.511 -8.083 -12.823 1.00 84.94 113 THR A O 1
ATOM 857 N N . GLU A 1 114 ? -5.381 -8.032 -14.892 1.00 82.00 114 GLU A N 1
ATOM 858 C CA . GLU A 1 114 ? -6.141 -9.287 -14.789 1.00 82.00 114 GLU A CA 1
ATOM 859 C C . GLU A 1 114 ? -5.228 -10.520 -14.750 1.00 82.00 114 GLU A C 1
ATOM 861 O O . GLU A 1 114 ? -5.535 -11.486 -14.052 1.00 82.00 114 GLU A O 1
ATOM 866 N N . SER A 1 115 ? -4.068 -10.475 -15.417 1.00 80.25 115 SER A N 1
ATOM 867 C CA . SER A 1 115 ? -3.028 -11.511 -15.313 1.00 80.25 115 SER A CA 1
ATOM 868 C C . SER A 1 115 ? -2.211 -11.429 -14.011 1.00 80.25 115 SER A C 1
ATOM 870 O O . SER A 1 115 ? -1.311 -12.239 -13.772 1.00 80.25 115 SER A O 1
ATOM 872 N N . GLY A 1 116 ? -2.546 -10.476 -13.135 1.00 77.06 116 GLY A N 1
ATOM 873 C CA . GLY A 1 116 ? -1.975 -10.315 -11.802 1.00 77.06 116 GLY A CA 1
ATOM 874 C C . GLY A 1 116 ? -0.776 -9.368 -11.726 1.00 77.06 116 GLY A C 1
ATOM 875 O O . GLY A 1 116 ? -0.177 -9.260 -10.653 1.00 77.06 116 GLY A O 1
ATOM 876 N N . GLN A 1 117 ? -0.407 -8.681 -12.812 1.00 82.50 117 GLN A N 1
ATOM 877 C CA . GLN A 1 117 ? 0.643 -7.660 -12.773 1.00 82.50 117 GLN A CA 1
ATOM 878 C C . GLN A 1 117 ? 0.172 -6.397 -12.039 1.00 82.50 117 GLN A C 1
ATOM 880 O O . GLN A 1 117 ? -1.009 -6.055 -12.029 1.00 82.50 117 GLN A O 1
ATOM 885 N N . GLU A 1 118 ? 1.109 -5.635 -11.460 1.00 83.62 118 GLU A N 1
ATOM 886 C CA . GLU A 1 118 ? 0.771 -4.367 -10.784 1.00 83.62 118 GLU A CA 1
ATOM 887 C C . GLU A 1 118 ? 0.230 -3.294 -11.758 1.00 83.62 118 GLU A C 1
ATOM 889 O O . GLU A 1 118 ? -0.448 -2.356 -11.329 1.00 83.62 118 GLU A O 1
ATOM 894 N N . GLY A 1 119 ? 0.558 -3.405 -13.050 1.00 90.19 119 GLY A N 1
ATOM 895 C CA . GLY A 1 119 ? 0.143 -2.489 -14.112 1.00 90.19 119 GLY A CA 1
ATOM 896 C C . GLY A 1 119 ? 1.241 -2.250 -15.154 1.00 90.19 119 GLY A C 1
ATOM 897 O O . GLY A 1 119 ? 2.079 -3.116 -15.396 1.00 90.19 119 GLY A O 1
ATOM 898 N N . LEU A 1 120 ? 1.254 -1.062 -15.766 1.00 92.81 120 LEU A N 1
ATOM 899 C CA . LEU A 1 120 ? 2.168 -0.696 -16.854 1.00 92.81 120 LEU A CA 1
ATOM 900 C C . LEU A 1 120 ? 3.167 0.394 -16.452 1.00 92.81 120 LEU A C 1
ATOM 902 O O . LEU A 1 120 ? 2.889 1.262 -15.622 1.00 92.81 120 LEU A O 1
ATOM 906 N N . VAL A 1 121 ? 4.321 0.404 -17.122 1.00 92.12 121 VAL A N 1
ATOM 907 C CA . VAL A 1 121 ? 5.250 1.541 -17.125 1.00 92.12 121 VAL A CA 1
ATOM 908 C C . VAL A 1 121 ? 5.226 2.180 -18.509 1.00 92.12 121 VAL A C 1
ATOM 910 O O . VAL A 1 121 ? 5.720 1.607 -19.477 1.00 92.12 121 VAL A O 1
ATOM 913 N N . LEU A 1 122 ? 4.659 3.378 -18.597 1.00 93.06 122 LEU A N 1
ATOM 914 C CA . LEU A 1 122 ? 4.628 4.183 -19.810 1.00 93.06 122 LEU A CA 1
ATOM 915 C C . LEU A 1 122 ? 5.902 5.015 -19.885 1.00 93.06 122 LEU A C 1
ATOM 917 O O . LEU A 1 122 ? 6.263 5.694 -18.922 1.00 93.06 122 LEU A O 1
ATOM 921 N N . LYS A 1 123 ? 6.580 4.960 -21.030 1.00 91.69 123 LYS A N 1
ATOM 922 C CA . LYS A 1 123 ? 7.828 5.683 -21.267 1.00 91.69 123 LYS A CA 1
ATOM 923 C C . LYS A 1 123 ? 7.704 6.568 -22.497 1.00 91.69 123 LYS A C 1
ATOM 925 O O . LYS A 1 123 ? 7.226 6.115 -23.536 1.00 91.69 123 LYS A O 1
ATOM 930 N N . ASN A 1 124 ? 8.174 7.806 -22.397 1.00 91.69 124 ASN A N 1
ATOM 931 C CA . ASN A 1 124 ? 8.322 8.686 -23.547 1.00 91.69 124 ASN A CA 1
ATOM 932 C C . ASN A 1 124 ? 9.465 8.160 -24.442 1.00 91.69 124 ASN A C 1
ATOM 934 O O . ASN A 1 124 ? 10.618 8.143 -24.003 1.00 91.69 124 ASN A O 1
ATOM 938 N N . PRO A 1 125 ? 9.193 7.744 -25.694 1.00 91.69 125 PRO A N 1
ATOM 939 C CA . PRO A 1 125 ? 10.198 7.102 -26.542 1.00 91.69 125 PRO A CA 1
ATOM 940 C C . PRO A 1 125 ? 11.347 8.036 -26.944 1.00 91.69 125 PRO A C 1
ATOM 942 O O . PRO A 1 125 ? 12.433 7.559 -27.278 1.00 91.69 125 PRO A O 1
ATOM 945 N N . LEU A 1 126 ? 11.114 9.351 -26.909 1.00 91.25 126 LEU A N 1
ATOM 946 C CA . LEU A 1 126 ? 12.087 10.373 -27.295 1.00 91.25 126 LEU A CA 1
ATOM 947 C C . LEU A 1 126 ? 12.876 10.921 -26.103 1.00 91.25 126 LEU A C 1
ATOM 949 O O . LEU A 1 126 ? 13.828 11.672 -26.301 1.00 91.25 126 LEU A O 1
ATOM 953 N N . ALA A 1 127 ? 12.490 10.577 -24.873 1.00 85.88 127 ALA A N 1
ATOM 954 C CA . ALA A 1 127 ? 13.117 11.149 -23.697 1.00 85.88 127 ALA A CA 1
ATOM 955 C C . ALA A 1 127 ? 14.503 10.533 -23.429 1.00 85.88 127 ALA A C 1
ATOM 957 O O . ALA A 1 127 ? 14.625 9.297 -23.353 1.00 85.88 127 ALA A O 1
ATOM 958 N N . PRO A 1 128 ? 15.537 11.370 -23.216 1.00 85.56 128 PRO A N 1
ATOM 959 C CA . PRO A 1 128 ? 16.760 10.914 -22.577 1.00 85.56 128 PRO A CA 1
ATOM 960 C C . PRO A 1 128 ? 16.473 10.550 -21.116 1.00 85.56 128 PRO A C 1
ATOM 962 O O . PRO A 1 128 ? 15.479 10.982 -20.521 1.00 85.56 128 PRO A O 1
ATOM 965 N N . VAL A 1 129 ? 17.361 9.767 -20.515 1.00 82.25 129 VAL A N 1
ATOM 966 C CA . VAL A 1 129 ? 17.278 9.456 -19.091 1.00 82.25 129 VAL A CA 1
ATOM 967 C C . VAL A 1 129 ? 17.843 10.627 -18.298 1.00 82.25 129 VAL A C 1
ATOM 969 O O . VAL A 1 129 ? 19.013 10.977 -18.425 1.00 82.25 129 VAL A O 1
ATOM 972 N N . LYS A 1 130 ? 17.008 11.242 -17.457 1.00 81.50 130 LYS A N 1
ATOM 973 C CA . LYS A 1 130 ? 17.435 12.345 -16.591 1.00 81.50 130 LYS A CA 1
ATOM 974 C C . LYS A 1 130 ? 17.884 11.805 -15.239 1.00 81.50 130 LYS A C 1
ATOM 976 O O . LYS A 1 130 ? 17.180 11.004 -14.628 1.00 81.50 130 LYS A O 1
ATOM 981 N N . TYR A 1 131 ? 19.005 12.313 -14.741 1.00 74.56 131 TYR A N 1
ATOM 982 C CA . TYR A 1 131 ? 19.529 11.997 -13.413 1.00 74.56 131 TYR A CA 1
ATOM 983 C C . TYR A 1 131 ? 19.700 13.259 -12.579 1.00 74.56 131 TYR A C 1
ATOM 985 O O . TYR A 1 131 ? 19.811 14.3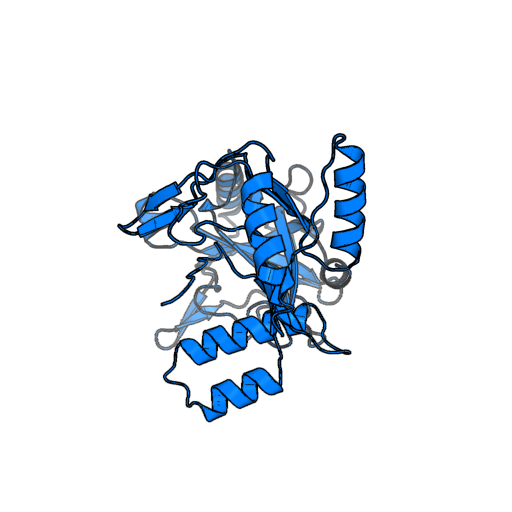66 -13.105 1.00 74.56 131 TYR A O 1
ATOM 993 N N . ALA A 1 132 ? 19.722 13.068 -11.270 1.00 73.06 132 ALA A N 1
ATOM 994 C CA . ALA A 1 132 ? 20.045 14.068 -10.275 1.00 73.06 132 ALA A CA 1
ATOM 995 C C . ALA A 1 132 ? 20.983 13.450 -9.240 1.00 73.06 132 ALA A C 1
ATOM 997 O O . ALA A 1 132 ? 20.914 12.255 -8.950 1.00 73.06 132 ALA A O 1
ATOM 998 N N . VAL A 1 133 ? 21.841 14.272 -8.643 1.00 72.19 133 VAL A N 1
ATOM 999 C CA . VAL A 1 133 ? 22.617 13.856 -7.474 1.00 72.19 133 VAL A CA 1
ATOM 1000 C C . VAL A 1 133 ? 21.736 14.025 -6.242 1.00 72.19 133 VAL A C 1
ATOM 1002 O O . VAL A 1 133 ? 21.276 15.127 -5.947 1.00 72.19 133 VAL A O 1
ATOM 1005 N N . LYS A 1 134 ? 21.496 12.935 -5.514 1.00 71.00 134 LYS A N 1
ATOM 1006 C CA . LYS A 1 134 ? 20.756 12.938 -4.252 1.00 71.00 134 LYS A CA 1
ATOM 1007 C C . LYS A 1 134 ? 21.603 12.262 -3.183 1.00 71.00 134 LYS A C 1
ATOM 1009 O O . LYS A 1 134 ? 22.030 11.127 -3.364 1.00 71.00 134 LYS A O 1
ATOM 1014 N N . ASN A 1 135 ? 21.858 12.962 -2.078 1.00 74.44 135 ASN A N 1
ATOM 1015 C CA . ASN A 1 135 ? 22.716 12.490 -0.981 1.00 74.44 135 ASN A CA 1
ATOM 1016 C C . ASN A 1 135 ? 24.110 12.019 -1.454 1.00 74.44 135 ASN A C 1
ATOM 1018 O O . ASN A 1 135 ? 24.621 11.013 -0.978 1.00 74.44 135 ASN A O 1
ATOM 1022 N N . GLY A 1 136 ? 24.706 12.714 -2.432 1.00 70.94 136 GLY A N 1
ATOM 1023 C CA . GLY A 1 136 ? 26.024 12.368 -2.981 1.00 70.94 136 GLY A CA 1
ATOM 1024 C C . GLY A 1 136 ? 26.046 11.179 -3.953 1.00 70.94 136 GLY A C 1
ATOM 1025 O O . GLY A 1 136 ? 27.113 10.849 -4.459 1.00 70.94 136 GLY A O 1
ATOM 1026 N N . ALA A 1 137 ? 24.898 10.563 -4.256 1.00 67.25 137 ALA A N 1
ATOM 1027 C CA . ALA A 1 137 ? 24.778 9.470 -5.220 1.00 67.25 137 ALA A CA 1
ATOM 1028 C C . ALA A 1 137 ? 23.963 9.888 -6.453 1.00 67.25 137 ALA A C 1
ATOM 1030 O O . ALA A 1 137 ? 23.025 10.685 -6.356 1.00 67.25 137 ALA A O 1
ATOM 1031 N N . LEU A 1 138 ? 24.304 9.334 -7.620 1.00 64.50 138 LEU A N 1
ATOM 1032 C CA . LEU A 1 138 ? 23.525 9.520 -8.842 1.00 64.50 138 LEU A CA 1
ATOM 1033 C C . LEU A 1 138 ? 22.200 8.751 -8.725 1.00 64.50 138 LEU A C 1
ATOM 1035 O O . LEU A 1 138 ? 22.192 7.547 -8.488 1.00 64.50 138 LEU A O 1
ATOM 1039 N N . SER A 1 139 ? 21.082 9.446 -8.900 1.00 68.38 139 SER A N 1
ATOM 1040 C CA . SER A 1 139 ? 19.729 8.890 -8.870 1.00 68.38 139 SER A CA 1
ATOM 1041 C C . SER A 1 139 ? 18.986 9.291 -10.134 1.00 68.38 139 SER A C 1
ATOM 1043 O O . SER A 1 139 ? 19.178 10.390 -10.648 1.00 68.38 139 SER A O 1
ATOM 1045 N N . LEU A 1 140 ? 18.077 8.441 -10.607 1.00 75.12 140 LEU A N 1
ATOM 1046 C CA . LEU A 1 140 ? 17.123 8.832 -11.643 1.00 75.12 140 LEU A CA 1
ATOM 1047 C C . LEU A 1 140 ? 16.271 10.006 -11.147 1.00 75.12 140 LEU A C 1
ATOM 1049 O O . LEU A 1 140 ? 15.773 9.999 -10.014 1.00 75.12 140 LEU A O 1
ATOM 1053 N N . SER A 1 141 ? 16.116 11.016 -11.996 1.00 78.00 141 SER A N 1
ATOM 1054 C CA . SER A 1 141 ? 15.221 12.143 -11.754 1.00 78.00 141 SER A CA 1
ATOM 1055 C C . SER A 1 141 ? 13.778 11.705 -11.965 1.00 78.00 141 SER A C 1
ATOM 1057 O O . SER A 1 141 ? 13.463 10.987 -12.911 1.00 78.00 141 SER A O 1
ATOM 1059 N N . ARG A 1 142 ? 12.872 12.170 -11.101 1.00 78.31 142 ARG A N 1
ATOM 1060 C CA . ARG A 1 142 ? 11.432 11.972 -11.304 1.00 78.31 142 ARG A CA 1
ATOM 1061 C C . ARG A 1 142 ? 10.950 12.933 -12.382 1.00 78.31 142 ARG A C 1
ATOM 1063 O O . ARG A 1 142 ? 10.990 14.144 -12.183 1.00 78.31 142 ARG A O 1
ATOM 1070 N N . THR A 1 143 ? 10.502 12.394 -13.508 1.00 83.19 143 THR A N 1
ATOM 1071 C CA . THR A 1 143 ? 9.966 13.168 -14.631 1.00 83.19 143 THR A CA 1
ATOM 1072 C C . THR A 1 143 ? 8.676 12.528 -15.135 1.00 83.19 143 THR A C 1
ATOM 1074 O O . THR A 1 143 ? 8.382 11.375 -14.824 1.00 83.19 143 THR A O 1
ATOM 1077 N N . TRP A 1 144 ? 7.921 13.264 -15.949 1.00 86.12 144 TRP A N 1
ATOM 1078 C CA . TRP A 1 144 ? 6.748 12.740 -16.657 1.00 86.12 144 TRP A CA 1
ATOM 1079 C C . TRP A 1 144 ? 7.103 11.829 -17.844 1.00 86.12 144 TRP A C 1
ATOM 1081 O O . TRP A 1 144 ? 6.210 11.297 -18.494 1.00 86.12 144 TRP A O 1
ATOM 1091 N N . ASP A 1 145 ? 8.393 11.614 -18.116 1.00 88.94 145 ASP A N 1
ATOM 1092 C CA . ASP A 1 145 ? 8.847 10.722 -19.185 1.00 88.94 145 ASP A CA 1
ATOM 1093 C C . ASP A 1 145 ? 8.706 9.239 -18.806 1.00 88.94 145 ASP A C 1
ATOM 1095 O O . ASP A 1 145 ? 8.802 8.380 -19.679 1.00 88.94 145 ASP A O 1
ATOM 1099 N N . PHE A 1 146 ? 8.489 8.939 -17.518 1.00 88.75 146 PHE A N 1
ATOM 1100 C CA . PHE A 1 146 ? 8.275 7.600 -16.969 1.00 88.75 146 PHE A CA 1
ATOM 1101 C C . PHE A 1 146 ? 7.075 7.634 -16.017 1.00 88.75 146 PHE A C 1
ATOM 1103 O O . PHE A 1 146 ? 7.175 8.110 -14.886 1.00 88.75 146 PHE A O 1
ATOM 1110 N N . VAL A 1 147 ? 5.938 7.103 -16.458 1.00 90.00 147 VAL A N 1
ATOM 1111 C CA . VAL A 1 147 ? 4.688 7.094 -15.689 1.00 90.00 147 VAL A CA 1
ATOM 1112 C C . VAL A 1 147 ? 4.299 5.659 -15.368 1.00 90.00 147 VAL A C 1
ATOM 1114 O O . VAL A 1 147 ? 4.282 4.798 -16.242 1.00 90.00 147 VAL A O 1
ATOM 1117 N N . LYS A 1 148 ? 3.983 5.386 -14.101 1.00 89.81 148 LYS A N 1
ATOM 1118 C CA . LYS A 1 148 ? 3.473 4.081 -13.664 1.00 89.81 148 LYS A CA 1
ATOM 1119 C C . LYS A 1 148 ? 1.952 4.145 -13.637 1.00 89.81 148 LYS A C 1
ATOM 1121 O O . LYS A 1 148 ? 1.403 4.934 -12.874 1.00 89.81 148 LYS A O 1
ATOM 1126 N N . LEU A 1 149 ? 1.299 3.323 -14.447 1.00 90.31 149 LEU A N 1
ATOM 1127 C CA . LEU A 1 149 ? -0.147 3.141 -14.433 1.00 90.31 149 LEU A CA 1
ATOM 1128 C C . LEU A 1 149 ? -0.447 1.869 -13.643 1.00 90.31 149 LEU A C 1
ATOM 1130 O O . LEU A 1 149 ? -0.015 0.795 -14.051 1.00 90.31 149 LEU A O 1
ATOM 1134 N N . LYS A 1 150 ? -1.128 1.988 -12.503 1.00 87.06 150 LYS A N 1
ATOM 1135 C CA . LYS A 1 150 ? -1.376 0.872 -11.581 1.00 87.06 150 LYS A CA 1
ATOM 1136 C C . LYS A 1 150 ? -2.842 0.781 -11.202 1.00 87.06 150 LYS A C 1
ATOM 1138 O O . LYS A 1 150 ? -3.538 1.796 -11.218 1.00 87.06 150 LYS A O 1
ATOM 1143 N N . LYS A 1 151 ? -3.264 -0.418 -10.794 1.00 83.00 151 LYS A N 1
ATOM 1144 C CA . LYS A 1 151 ? -4.561 -0.608 -10.144 1.00 83.00 151 LYS A CA 1
ATOM 1145 C C . LYS A 1 151 ? -4.599 0.180 -8.843 1.00 83.00 151 LYS A C 1
ATOM 1147 O O . LYS A 1 151 ? -3.651 0.163 -8.057 1.00 83.00 151 LYS A O 1
ATOM 1152 N N . GLU A 1 152 ? -5.708 0.871 -8.641 1.00 85.31 152 GLU A N 1
ATOM 1153 C CA . GLU A 1 152 ? -6.017 1.561 -7.402 1.00 85.31 152 GLU A CA 1
ATOM 1154 C C . GLU A 1 152 ? -7.356 1.036 -6.894 1.00 85.31 152 GLU A C 1
ATOM 1156 O O . GLU A 1 152 ? -8.299 0.843 -7.663 1.00 85.31 152 GLU A O 1
ATOM 1161 N N . LEU A 1 153 ? -7.426 0.796 -5.592 1.00 91.56 153 LEU A N 1
ATOM 1162 C CA . LEU A 1 153 ? -8.671 0.555 -4.882 1.00 91.56 153 LEU A CA 1
ATOM 1163 C C . LEU A 1 153 ? -8.918 1.728 -3.947 1.00 91.56 153 LEU A C 1
ATOM 1165 O O . LEU A 1 153 ? -7.977 2.268 -3.365 1.00 91.56 153 LEU A O 1
ATOM 1169 N N . VAL A 1 154 ? -10.177 2.118 -3.803 1.00 95.75 154 VAL A N 1
ATOM 1170 C CA . VAL A 1 154 ? -10.597 3.121 -2.828 1.00 95.75 154 VAL A CA 1
ATOM 1171 C C . VAL A 1 154 ? -11.602 2.457 -1.909 1.00 95.75 154 VAL A C 1
ATOM 1173 O O . VAL A 1 154 ? -12.578 1.883 -2.385 1.00 95.75 154 VAL A O 1
ATOM 1176 N N . LEU A 1 155 ? -11.322 2.510 -0.613 1.00 97.62 155 LEU A N 1
ATOM 1177 C CA . LEU A 1 155 ? -12.152 1.938 0.436 1.00 97.62 155 LEU A CA 1
ATOM 1178 C C . LEU A 1 155 ? -12.608 3.030 1.383 1.00 97.62 155 LEU A C 1
ATOM 1180 O O . LEU A 1 155 ? -11.863 3.967 1.678 1.00 97.62 155 LEU A O 1
ATOM 1184 N N . ASP A 1 156 ? -13.807 2.843 1.902 1.00 98.06 156 ASP A N 1
ATOM 1185 C CA . ASP A 1 156 ? -14.404 3.713 2.896 1.00 98.06 156 ASP A CA 1
ATOM 1186 C C . ASP A 1 156 ? -14.207 3.070 4.268 1.00 98.06 156 ASP A C 1
ATOM 1188 O O . ASP A 1 156 ? -14.813 2.048 4.577 1.00 98.06 156 ASP A O 1
ATOM 1192 N N . LEU A 1 157 ? -13.314 3.623 5.082 1.00 98.56 157 LEU A N 1
ATOM 1193 C CA . LEU A 1 157 ? -12.898 3.020 6.347 1.00 98.56 157 LEU A CA 1
ATOM 1194 C C . LEU A 1 157 ? -13.361 3.872 7.520 1.00 98.56 157 LEU A C 1
ATOM 1196 O O . LEU A 1 157 ? -13.306 5.098 7.453 1.00 98.56 157 LEU A O 1
ATOM 1200 N N . VAL A 1 158 ? -13.768 3.234 8.613 1.00 98.31 158 VAL A N 1
ATOM 1201 C CA . VAL A 1 158 ? -14.056 3.951 9.859 1.00 98.31 158 VAL A CA 1
ATOM 1202 C C . VAL A 1 158 ? -12.749 4.277 10.583 1.00 98.31 158 VAL A C 1
ATOM 1204 O O . VAL A 1 158 ? -11.823 3.457 10.618 1.00 98.31 158 VAL A O 1
ATOM 1207 N N . VAL A 1 159 ? -12.650 5.481 11.147 1.00 98.19 159 VAL A N 1
ATOM 1208 C CA . VAL A 1 159 ? -11.508 5.875 11.983 1.00 98.19 159 VAL A CA 1
ATOM 1209 C C . VAL A 1 159 ? -11.672 5.266 13.375 1.00 98.19 159 VAL A C 1
ATOM 1211 O O . VAL A 1 159 ? -12.694 5.441 14.023 1.00 98.19 159 VAL A O 1
ATOM 1214 N N . ILE A 1 160 ? -10.671 4.533 13.847 1.00 98.31 160 ILE A N 1
ATOM 1215 C CA . ILE A 1 160 ? -10.674 3.950 15.199 1.00 98.31 160 ILE A CA 1
ATOM 1216 C C . ILE A 1 160 ? -9.998 4.904 16.178 1.00 98.31 160 ILE A C 1
ATOM 1218 O O . ILE A 1 160 ? -10.416 5.048 17.319 1.00 98.31 160 ILE A O 1
ATOM 1222 N N . GLY A 1 161 ? -8.932 5.556 15.730 1.00 97.56 161 GLY A N 1
ATOM 1223 C CA . GLY A 1 161 ? -8.120 6.419 16.565 1.00 97.56 161 GLY A CA 1
ATOM 1224 C C . GLY A 1 161 ? -6.933 6.971 15.798 1.00 97.56 161 GLY A C 1
ATOM 1225 O O . GLY A 1 161 ? -6.747 6.678 14.610 1.00 97.56 161 GLY A O 1
ATOM 1226 N N . TYR A 1 162 ? -6.109 7.749 16.484 1.00 97.88 162 TYR A N 1
ATOM 1227 C CA . TYR A 1 162 ? -4.930 8.362 15.895 1.00 97.88 162 TYR A CA 1
ATOM 1228 C C . TYR A 1 162 ? -3.676 8.139 16.737 1.00 97.88 162 TYR A C 1
ATOM 1230 O O . TYR A 1 162 ? -3.730 7.852 17.934 1.00 97.88 162 TYR A O 1
ATOM 1238 N N . MET A 1 163 ? -2.530 8.274 16.076 1.00 97.38 163 MET A N 1
ATOM 1239 C CA . MET A 1 163 ? -1.222 8.358 16.713 1.00 97.38 163 MET A CA 1
ATOM 1240 C C . MET A 1 163 ? -0.602 9.717 16.430 1.00 97.38 163 MET A C 1
ATOM 1242 O O . MET A 1 163 ? -0.824 10.305 15.366 1.00 97.38 163 MET A O 1
ATOM 1246 N N . GLN A 1 164 ? 0.238 10.178 17.343 1.00 95.00 164 GLN A N 1
ATOM 1247 C CA . GLN A 1 164 ? 0.974 11.421 17.240 1.00 95.00 164 GLN A CA 1
ATOM 1248 C C . GLN A 1 164 ? 2.463 11.149 17.465 1.00 95.00 164 GLN A C 1
ATOM 1250 O O . GLN A 1 164 ? 2.895 10.707 18.520 1.00 95.00 164 GLN A O 1
ATOM 1255 N N . SER A 1 165 ? 3.274 11.399 16.437 1.00 93.81 165 SER A N 1
ATOM 1256 C CA . SER A 1 165 ? 4.734 11.306 16.557 1.00 93.81 165 SER A CA 1
ATOM 1257 C C . SER A 1 165 ? 5.305 12.623 17.068 1.00 93.81 165 SER A C 1
ATOM 1259 O O . SER A 1 165 ? 4.758 13.671 16.727 1.00 93.81 165 SER A O 1
ATOM 1261 N N . GLU A 1 166 ? 6.464 12.594 17.724 1.00 93.12 166 GLU A N 1
ATOM 1262 C CA . GLU A 1 166 ? 7.208 13.801 18.135 1.00 93.12 166 GLU A CA 1
ATOM 1263 C C . GLU A 1 166 ? 7.362 14.798 16.975 1.00 93.12 166 GLU A C 1
ATOM 1265 O O . GLU A 1 166 ? 6.935 15.942 17.066 1.00 93.12 166 GLU A O 1
ATOM 1270 N N . ALA A 1 167 ? 7.812 14.328 15.807 1.00 92.00 167 ALA A N 1
ATOM 1271 C CA . ALA A 1 167 ? 7.967 15.172 14.618 1.00 92.00 167 ALA A CA 1
ATOM 1272 C C . ALA A 1 167 ? 6.652 15.797 14.101 1.00 92.00 167 ALA A C 1
ATOM 1274 O O . ALA A 1 167 ? 6.685 16.748 13.322 1.00 92.00 167 ALA A O 1
ATOM 1275 N N . ALA A 1 168 ? 5.495 15.236 14.462 1.00 92.56 168 ALA A N 1
ATOM 1276 C CA . ALA A 1 168 ? 4.188 15.804 14.136 1.00 92.56 168 ALA A CA 1
ATOM 1277 C C . ALA A 1 168 ? 3.764 16.823 15.203 1.00 92.56 168 ALA A C 1
ATOM 1279 O O . ALA A 1 168 ? 3.295 17.899 14.843 1.00 92.56 168 ALA A O 1
ATOM 1280 N N . GLN A 1 169 ? 4.023 16.538 16.484 1.00 92.38 169 GLN A N 1
ATOM 1281 C CA . GLN A 1 169 ? 3.827 17.479 17.593 1.00 92.38 169 GLN A CA 1
ATOM 1282 C C . GLN A 1 169 ? 4.641 18.759 17.401 1.00 92.38 169 GLN A C 1
ATOM 1284 O O . GLN A 1 169 ? 4.090 19.852 17.478 1.00 92.38 169 GLN A O 1
ATOM 1289 N N . GLU A 1 170 ? 5.924 18.635 17.055 1.00 93.88 170 GLU A N 1
ATOM 1290 C CA . GLU A 1 170 ? 6.811 19.771 16.764 1.00 93.88 170 GLU A CA 1
ATOM 1291 C C . GLU A 1 170 ? 6.291 20.649 15.617 1.00 93.88 170 GLU A C 1
ATOM 1293 O O . GLU A 1 170 ? 6.530 21.854 15.584 1.00 93.88 170 GLU A O 1
ATOM 1298 N N . LYS A 1 171 ? 5.553 20.051 14.675 1.00 92.25 171 LYS A N 1
ATOM 1299 C CA . LYS A 1 171 ? 4.920 20.747 13.546 1.00 92.25 171 LYS A CA 1
ATOM 1300 C C . LYS A 1 171 ? 3.510 21.252 13.858 1.00 92.25 171 LYS A C 1
ATOM 1302 O O . LYS A 1 171 ? 2.849 21.757 12.954 1.00 92.25 171 LYS A O 1
ATOM 1307 N N . GLY A 1 172 ? 3.031 21.090 15.092 1.00 92.44 172 GLY A N 1
ATOM 1308 C CA . GLY A 1 172 ? 1.673 21.458 15.494 1.00 92.44 172 GLY A CA 1
ATOM 1309 C C . GLY A 1 172 ? 0.581 20.616 14.826 1.00 92.44 172 GLY A C 1
ATOM 1310 O O . GLY A 1 172 ? -0.543 21.081 14.669 1.00 92.44 172 GLY A O 1
ATOM 1311 N N . MET A 1 173 ? 0.898 19.398 14.382 1.00 94.31 173 MET A N 1
ATOM 1312 C CA . MET A 1 173 ? -0.073 18.492 13.773 1.00 94.31 173 MET A CA 1
ATOM 1313 C C . MET A 1 173 ? -0.825 17.699 14.850 1.00 94.31 173 MET A C 1
ATOM 1315 O O . MET A 1 173 ? -0.205 17.096 15.727 1.00 94.31 173 MET A O 1
ATOM 1319 N N . LEU A 1 174 ? -2.155 17.635 14.741 1.00 94.44 174 LEU A N 1
ATOM 1320 C CA . LEU A 1 174 ? -3.040 16.861 15.613 1.00 94.44 174 LEU A CA 1
ATOM 1321 C C . LEU A 1 174 ? -2.707 15.362 15.590 1.00 94.44 174 LEU A C 1
ATOM 1323 O O . LEU A 1 174 ? -2.674 14.719 16.634 1.00 94.44 174 LEU A O 1
ATOM 1327 N N . PHE A 1 175 ? -2.405 14.813 14.412 1.00 96.44 175 PHE A N 1
ATOM 1328 C CA . PHE A 1 175 ? -2.045 13.406 14.252 1.00 96.44 175 PHE A CA 1
ATOM 1329 C C . PHE A 1 175 ? -0.963 13.207 13.189 1.00 96.44 175 PHE A C 1
ATOM 1331 O O . PHE A 1 175 ? -0.853 13.956 12.218 1.00 96.44 175 PHE A O 1
ATOM 1338 N N . SER A 1 176 ? -0.166 12.153 13.357 1.00 96.69 176 SER A N 1
ATOM 1339 C CA . SER A 1 176 ? 0.766 11.655 12.342 1.00 96.69 176 SER A CA 1
ATOM 1340 C C . SER A 1 176 ? 0.200 10.459 11.582 1.00 96.69 176 SER A C 1
ATOM 1342 O O . SER A 1 176 ? 0.510 10.284 10.401 1.00 96.69 176 SER A O 1
ATOM 1344 N N . HIS A 1 177 ? -0.639 9.654 12.239 1.00 97.81 177 HIS A N 1
ATOM 1345 C CA . HIS A 1 177 ? -1.234 8.451 11.669 1.00 97.81 177 HIS A CA 1
ATOM 1346 C C . HIS A 1 177 ? -2.669 8.255 12.146 1.00 97.81 177 HIS A C 1
ATOM 1348 O O . HIS A 1 177 ? -3.007 8.656 13.256 1.00 97.81 177 HIS A O 1
ATOM 1354 N N . LEU A 1 178 ? -3.483 7.588 11.327 1.00 98.19 178 LEU A N 1
ATOM 1355 C CA . LEU A 1 178 ? -4.781 7.059 11.748 1.00 98.19 178 LEU A CA 1
ATOM 1356 C C . LEU A 1 178 ? -4.739 5.539 11.746 1.00 98.19 178 LEU A C 1
ATOM 1358 O O . LEU A 1 178 ? -4.221 4.935 10.800 1.00 98.19 178 LEU A O 1
ATOM 1362 N N . LEU A 1 179 ? -5.352 4.937 12.759 1.00 98.44 179 LEU A N 1
ATOM 1363 C CA . LEU A 1 179 ? -5.773 3.548 12.705 1.00 98.44 179 LEU A CA 1
ATOM 1364 C C . LEU A 1 179 ? -7.189 3.503 12.132 1.00 98.44 179 LEU A C 1
ATOM 1366 O O . LEU A 1 179 ? -8.106 4.119 12.674 1.00 98.44 179 LEU A O 1
ATOM 1370 N N . CYS A 1 180 ? -7.362 2.770 11.039 1.00 98.50 180 CYS A N 1
ATOM 1371 C CA . CYS A 1 180 ? -8.644 2.631 10.361 1.00 98.50 180 CYS A CA 1
ATOM 1372 C C . CYS A 1 180 ? -9.043 1.159 10.266 1.00 98.50 180 CYS A C 1
ATOM 1374 O O . CYS A 1 180 ? -8.192 0.260 10.217 1.00 98.50 180 CYS A O 1
ATOM 1376 N N . GLY A 1 181 ? -10.349 0.922 10.217 1.00 98.38 181 GLY A N 1
ATOM 1377 C CA . GLY A 1 181 ? -10.920 -0.414 10.178 1.00 98.38 181 GLY A CA 1
ATOM 1378 C C . GLY A 1 181 ? -12.150 -0.529 9.295 1.00 98.38 181 GLY A C 1
ATOM 1379 O O . GLY A 1 181 ? -12.585 0.428 8.652 1.00 98.38 181 GLY A O 1
ATOM 1380 N N . VAL A 1 182 ? -12.684 -1.740 9.283 1.00 98.56 182 VAL A N 1
ATOM 1381 C CA . VAL A 1 182 ? -13.909 -2.135 8.587 1.00 98.56 182 VAL A CA 1
ATOM 1382 C C . VAL A 1 182 ? -14.859 -2.773 9.577 1.00 98.56 182 VAL A C 1
ATOM 1384 O O . VAL A 1 182 ? -14.426 -3.330 10.586 1.00 98.56 182 VAL A O 1
ATOM 1387 N N . ARG A 1 183 ? -16.157 -2.722 9.300 1.00 97.81 183 ARG A N 1
ATOM 1388 C CA . ARG A 1 183 ? -17.125 -3.423 10.140 1.00 97.81 183 ARG A CA 1
ATOM 1389 C C . ARG A 1 183 ? -17.078 -4.925 9.867 1.00 97.81 183 ARG A C 1
ATOM 1391 O O . ARG A 1 183 ? -16.948 -5.370 8.724 1.00 97.81 183 ARG A O 1
ATOM 1398 N N . ASN A 1 184 ? -17.229 -5.725 10.908 1.00 97.00 184 ASN A N 1
ATOM 1399 C CA . ASN A 1 184 ? -17.557 -7.134 10.791 1.00 97.00 184 ASN A CA 1
ATOM 1400 C C . ASN A 1 184 ? -19.037 -7.322 11.158 1.00 97.00 184 ASN A C 1
ATOM 1402 O O . ASN A 1 184 ? -19.422 -7.163 12.314 1.00 97.00 184 ASN A O 1
ATOM 1406 N N . ASP A 1 185 ? -19.868 -7.640 10.162 1.00 95.31 185 ASP A N 1
ATOM 1407 C CA . ASP A 1 185 ? -21.317 -7.813 10.343 1.00 95.31 185 ASP A CA 1
ATOM 1408 C C . ASP A 1 185 ? -21.664 -9.018 11.238 1.00 95.31 185 ASP A C 1
ATOM 1410 O O . ASP A 1 185 ? -22.736 -9.046 11.835 1.00 95.31 185 ASP A O 1
ATOM 1414 N N . GLU A 1 186 ? -20.768 -10.004 11.359 1.00 93.94 186 GLU A N 1
ATOM 1415 C CA . GLU A 1 186 ? -20.990 -11.204 12.176 1.00 93.94 186 GLU A CA 1
ATOM 1416 C C . GLU A 1 186 ? -20.760 -10.934 13.664 1.00 93.94 186 GLU A C 1
ATOM 1418 O O . GLU A 1 186 ? -21.459 -11.487 14.511 1.00 93.94 186 GLU A O 1
ATOM 1423 N N . THR A 1 187 ? -19.773 -10.095 13.990 1.00 94.00 187 THR A N 1
ATOM 1424 C CA . THR A 1 187 ? -19.412 -9.778 15.381 1.00 94.00 187 THR A CA 1
ATOM 1425 C C . THR A 1 187 ? -19.997 -8.455 15.862 1.00 94.00 187 THR A C 1
ATOM 1427 O O . THR A 1 187 ? -20.016 -8.207 17.065 1.00 94.00 187 THR A O 1
ATOM 1430 N N . GLY A 1 188 ? -20.442 -7.590 14.946 1.00 94.31 188 GLY A N 1
ATOM 1431 C CA . GLY A 1 188 ? -20.863 -6.222 15.246 1.00 94.31 188 GLY A CA 1
ATOM 1432 C C . GLY A 1 188 ? -19.710 -5.284 15.623 1.00 94.31 188 GLY A C 1
ATOM 1433 O O . GLY A 1 188 ? -19.961 -4.145 16.004 1.00 94.31 188 GLY A O 1
ATOM 1434 N N . MET A 1 189 ? -18.457 -5.736 15.523 1.00 95.88 189 MET A N 1
ATOM 1435 C CA . MET A 1 189 ? -17.268 -4.962 15.895 1.00 95.88 189 MET A CA 1
ATOM 1436 C C . MET A 1 189 ? -16.589 -4.347 14.670 1.00 95.88 189 MET A C 1
ATOM 1438 O O . MET A 1 189 ? -16.773 -4.790 13.534 1.00 95.88 189 MET A O 1
ATOM 1442 N N . VAL A 1 190 ? -15.736 -3.353 14.904 1.00 98.06 190 VAL A N 1
ATOM 1443 C CA . VAL A 1 190 ? -14.758 -2.885 13.919 1.00 98.06 190 VAL A CA 1
ATOM 1444 C C . VAL A 1 190 ? -13.506 -3.745 13.999 1.00 98.06 190 VAL A C 1
ATOM 1446 O O . VAL A 1 190 ? -12.907 -3.896 15.061 1.00 98.06 190 VAL A O 1
ATOM 1449 N N . GLU A 1 191 ? -13.059 -4.266 12.864 1.00 97.94 191 GLU A N 1
ATOM 1450 C CA . GLU A 1 191 ? -11.763 -4.915 12.740 1.00 97.94 191 GLU A CA 1
ATOM 1451 C C . GLU A 1 191 ? -10.745 -3.931 12.151 1.00 97.94 191 GLU A C 1
ATOM 1453 O O . GLU A 1 191 ? -10.969 -3.295 11.119 1.00 97.94 191 GLU A O 1
ATOM 1458 N N . THR A 1 192 ? -9.598 -3.794 12.813 1.00 98.00 192 THR A N 1
ATOM 1459 C CA . THR A 1 192 ? -8.478 -2.973 12.343 1.00 98.00 192 THR A CA 1
ATOM 1460 C C . THR A 1 192 ? -7.973 -3.510 11.005 1.00 98.00 192 THR A C 1
ATOM 1462 O O . THR A 1 192 ? -7.778 -4.718 10.860 1.00 98.00 192 THR A O 1
ATOM 1465 N N . LEU A 1 193 ? -7.743 -2.619 10.039 1.00 98.31 193 LEU A N 1
ATOM 1466 C CA . LEU A 1 193 ? -7.319 -2.978 8.682 1.00 98.31 193 LEU A CA 1
ATOM 1467 C C . LEU A 1 193 ? -6.002 -2.306 8.288 1.00 98.31 193 LEU A C 1
ATOM 1469 O O . LEU A 1 193 ? -5.201 -2.889 7.555 1.00 98.31 193 LEU A O 1
ATOM 1473 N N . VAL A 1 194 ? -5.785 -1.059 8.712 1.00 97.75 194 VAL A N 1
ATOM 1474 C CA . VAL A 1 194 ? -4.643 -0.284 8.225 1.00 97.75 194 VAL A CA 1
ATOM 1475 C C . VAL A 1 194 ? -4.230 0.832 9.177 1.00 97.75 194 VAL A C 1
ATOM 1477 O O . VAL A 1 194 ? -5.071 1.513 9.763 1.00 97.75 194 VAL A O 1
ATOM 1480 N N . LYS A 1 195 ? -2.917 1.062 9.266 1.00 97.19 195 LYS A N 1
ATOM 1481 C CA . LYS A 1 195 ? -2.333 2.319 9.742 1.00 97.19 195 LYS A CA 1
ATOM 1482 C C . LYS A 1 195 ? -2.000 3.214 8.550 1.00 97.19 195 LYS A C 1
ATOM 1484 O O . LYS A 1 195 ? -1.225 2.828 7.674 1.00 97.19 195 LYS A O 1
ATOM 1489 N N . THR A 1 196 ? -2.574 4.408 8.515 1.00 95.94 196 THR A N 1
ATOM 1490 C CA . THR A 1 196 ? -2.363 5.397 7.447 1.00 95.94 196 THR A CA 1
ATOM 1491 C C . THR A 1 196 ? -1.473 6.537 7.936 1.00 95.94 196 THR A C 1
ATOM 1493 O O . THR A 1 196 ? -1.368 6.752 9.137 1.00 95.94 196 THR A O 1
ATOM 1496 N N . MET A 1 197 ? -0.814 7.267 7.031 1.00 94.56 197 MET A N 1
ATOM 1497 C CA . MET A 1 197 ? 0.086 8.373 7.384 1.00 94.56 197 MET A CA 1
ATOM 1498 C C . MET A 1 197 ? -0.470 9.714 6.899 1.00 94.56 197 MET A C 1
ATOM 1500 O O . MET A 1 197 ? -0.719 9.886 5.704 1.00 94.56 197 MET A O 1
ATOM 1504 N N . ALA A 1 198 ? -0.562 10.690 7.803 1.00 91.50 198 ALA A N 1
ATOM 1505 C CA . ALA A 1 198 ? -1.087 12.031 7.543 1.00 91.50 198 ALA A CA 1
ATOM 1506 C C . ALA A 1 198 ? -0.379 12.736 6.374 1.00 91.50 198 ALA A C 1
ATOM 1508 O O . ALA A 1 198 ? -1.030 13.323 5.515 1.00 91.50 198 ALA A O 1
ATOM 1509 N N . MET A 1 199 ? 0.951 12.610 6.283 1.00 82.31 199 MET A N 1
ATOM 1510 C CA . MET A 1 199 ? 1.768 13.246 5.237 1.00 82.31 199 MET A CA 1
ATOM 1511 C C . MET A 1 199 ? 1.488 12.749 3.812 1.00 82.31 199 MET A C 1
ATOM 1513 O O . MET A 1 199 ? 1.970 13.347 2.853 1.00 82.31 199 MET A O 1
ATOM 1517 N N . THR A 1 200 ? 0.757 11.645 3.654 1.00 78.69 200 THR A N 1
ATOM 1518 C CA . THR A 1 200 ? 0.375 11.140 2.327 1.00 78.69 200 THR A CA 1
ATOM 1519 C C . THR A 1 200 ? -0.894 11.797 1.786 1.00 78.69 200 THR A C 1
ATOM 1521 O O . THR A 1 200 ? -1.194 11.636 0.605 1.00 78.69 200 THR A O 1
ATOM 1524 N N . SER A 1 201 ? -1.616 12.542 2.627 1.00 83.12 201 SER A N 1
ATOM 1525 C CA . SER A 1 201 ? -2.915 13.121 2.289 1.00 83.12 201 SER A CA 1
ATOM 1526 C C . SER A 1 201 ? -2.765 14.257 1.266 1.00 83.12 201 SER A C 1
ATOM 1528 O O . SER A 1 201 ? -1.943 15.153 1.477 1.00 83.12 201 SER A O 1
ATOM 1530 N N . PRO A 1 202 ? -3.523 14.252 0.157 1.00 83.25 202 PRO A N 1
ATOM 1531 C CA . PRO A 1 202 ? -3.475 15.309 -0.842 1.00 83.25 202 PRO A CA 1
ATOM 1532 C C . PRO A 1 202 ? -4.345 16.507 -0.437 1.00 83.25 202 PRO A C 1
ATOM 1534 O O . PRO A 1 202 ? -5.372 16.345 0.217 1.00 83.25 202 PRO A O 1
ATOM 1537 N N . GLY A 1 203 ? -3.976 17.703 -0.903 1.00 88.56 203 GLY A N 1
ATOM 1538 C CA . GLY A 1 203 ? -4.806 18.905 -0.761 1.00 88.56 203 GLY A CA 1
ATOM 1539 C C . GLY A 1 203 ? -5.201 19.198 0.691 1.00 88.56 203 GLY A C 1
ATOM 1540 O O . GLY A 1 203 ? -4.349 19.192 1.579 1.00 88.56 203 GLY A O 1
ATOM 1541 N N . ASP A 1 204 ? -6.494 19.436 0.914 1.00 91.50 204 ASP A N 1
ATOM 1542 C CA . ASP A 1 204 ? -7.068 19.772 2.224 1.00 91.50 204 ASP A CA 1
ATOM 1543 C C . ASP A 1 204 ? -7.450 18.547 3.077 1.00 91.50 204 ASP A C 1
ATOM 1545 O O . ASP A 1 204 ? -7.898 18.713 4.210 1.00 91.50 204 ASP A O 1
ATOM 1549 N N . ALA A 1 205 ? -7.210 17.319 2.601 1.00 94.19 205 ALA A N 1
ATOM 1550 C CA . ALA A 1 205 ? -7.654 16.089 3.267 1.00 94.19 205 ALA A CA 1
ATOM 1551 C C . ALA A 1 205 ? -7.203 15.981 4.734 1.00 94.19 205 ALA A C 1
ATOM 1553 O O . ALA A 1 205 ? -7.952 15.503 5.582 1.00 94.19 205 ALA A O 1
ATOM 1554 N N . TYR A 1 206 ? -5.991 16.443 5.061 1.00 95.31 206 TYR A N 1
ATOM 1555 C CA . TYR A 1 206 ? -5.530 16.473 6.452 1.00 95.31 206 TYR A CA 1
ATOM 1556 C C . TYR A 1 206 ? -6.388 17.400 7.326 1.00 95.31 206 TYR A C 1
ATOM 1558 O O . TYR A 1 206 ? -6.739 17.020 8.441 1.00 95.31 206 TYR A O 1
ATOM 1566 N N . ARG A 1 207 ? -6.729 18.596 6.825 1.00 95.06 207 ARG A N 1
ATOM 1567 C CA . ARG A 1 207 ? -7.530 19.582 7.561 1.00 95.06 207 ARG A CA 1
ATOM 1568 C C . ARG A 1 207 ? -8.933 19.040 7.819 1.00 95.06 207 ARG A C 1
ATOM 1570 O O . ARG A 1 207 ? -9.367 19.052 8.960 1.00 95.06 207 ARG A O 1
ATOM 1577 N N . GLU A 1 208 ? -9.578 18.482 6.796 1.00 95.81 208 GLU A N 1
ATOM 1578 C CA . GLU A 1 208 ? -10.917 17.887 6.921 1.00 95.81 208 GLU A CA 1
ATOM 1579 C C . GLU A 1 208 ? -10.968 16.781 7.983 1.00 95.81 208 GLU A C 1
ATOM 1581 O O . GLU A 1 208 ? -11.912 16.696 8.767 1.00 95.81 208 GLU A O 1
ATOM 1586 N N . ILE A 1 209 ? -9.945 15.923 8.011 1.00 96.94 209 ILE A N 1
ATOM 1587 C CA . ILE A 1 209 ? -9.845 14.842 8.994 1.00 96.94 209 ILE A CA 1
ATOM 1588 C C . ILE A 1 209 ? -9.573 15.406 10.390 1.00 96.94 209 ILE A C 1
ATOM 1590 O O . ILE A 1 209 ? -10.151 14.917 11.356 1.00 96.94 209 ILE A O 1
ATOM 1594 N N . ALA A 1 210 ? -8.699 16.408 10.514 1.00 96.50 210 ALA A N 1
ATOM 1595 C CA . ALA A 1 210 ? -8.409 17.039 11.798 1.00 96.50 210 ALA A CA 1
ATOM 1596 C C . ALA A 1 210 ? -9.659 17.710 12.392 1.00 96.50 210 ALA A C 1
ATOM 1598 O O . ALA A 1 210 ? -9.958 17.487 13.558 1.00 96.50 210 ALA A O 1
ATOM 1599 N N . GLU A 1 211 ? -10.433 18.428 11.578 1.00 96.38 211 GLU A N 1
ATOM 1600 C CA . GLU A 1 211 ? -11.719 19.013 11.982 1.00 96.38 211 GLU A CA 1
ATOM 1601 C C . GLU A 1 211 ? -12.712 17.926 12.426 1.00 96.38 211 GLU A C 1
ATOM 1603 O O . GLU A 1 211 ? -13.321 18.030 13.487 1.00 96.38 211 GLU A O 1
ATOM 1608 N N . ALA A 1 212 ? -12.832 16.829 11.668 1.00 96.31 212 ALA A N 1
ATOM 1609 C CA . ALA A 1 212 ? -13.702 15.713 12.046 1.00 96.31 212 ALA A CA 1
ATOM 1610 C C . ALA A 1 212 ? -13.267 15.027 13.357 1.00 96.31 212 ALA A C 1
ATOM 1612 O O . ALA A 1 212 ? -14.116 14.600 14.139 1.00 96.31 212 ALA A O 1
ATOM 1613 N N . LEU A 1 213 ? -11.959 14.941 13.623 1.00 96.94 213 LEU A N 1
ATOM 1614 C CA . LEU A 1 213 ? -11.424 14.465 14.900 1.00 96.94 213 LEU A CA 1
ATOM 1615 C C . LEU A 1 213 ? -11.779 15.421 16.047 1.00 96.94 213 LEU A C 1
ATOM 1617 O O . LEU A 1 213 ? -12.256 14.972 17.086 1.00 96.94 213 LEU A O 1
ATOM 1621 N N . GLU A 1 214 ? -11.593 16.726 15.864 1.00 96.75 214 GLU A N 1
ATO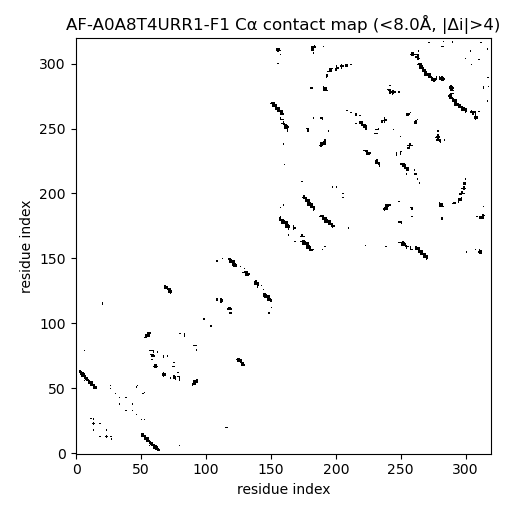M 1622 C CA . GLU A 1 214 ? -11.914 17.736 16.880 1.00 96.75 214 GLU A CA 1
ATOM 1623 C C . GLU A 1 214 ? -13.403 17.741 17.237 1.00 96.75 214 GLU A C 1
ATOM 1625 O O . GLU A 1 214 ? -13.758 17.750 18.419 1.00 96.75 214 GLU A O 1
ATOM 1630 N N . GLU A 1 215 ? -14.286 17.634 16.242 1.00 95.75 215 GLU A N 1
ATOM 1631 C CA . GLU A 1 215 ? -15.729 17.525 16.467 1.00 95.75 215 GLU A CA 1
ATOM 1632 C C . GLU A 1 215 ? -16.114 16.268 17.271 1.00 95.75 215 GLU A C 1
ATOM 1634 O O . GLU A 1 215 ? -17.201 16.210 17.844 1.00 95.75 215 GLU A O 1
ATOM 1639 N N . ARG A 1 216 ? -15.246 15.248 17.305 1.00 95.69 216 ARG A N 1
ATOM 1640 C CA . ARG A 1 216 ? -15.450 13.964 18.003 1.00 95.69 216 ARG A CA 1
ATOM 1641 C C . ARG A 1 216 ? -14.652 13.864 19.300 1.00 95.69 216 ARG A C 1
ATOM 1643 O O . ARG A 1 216 ? -14.682 12.826 19.955 1.00 95.69 216 ARG A O 1
ATOM 1650 N N . SER A 1 217 ? -14.004 14.949 19.719 1.00 94.94 217 SER A N 1
ATOM 1651 C CA . SER A 1 217 ? -13.209 15.020 20.953 1.00 94.94 217 SER A CA 1
ATOM 1652 C C . SER A 1 217 ? -13.975 14.609 22.217 1.00 94.94 217 SER A C 1
ATOM 1654 O O . SER A 1 217 ? -13.372 14.077 23.143 1.00 94.94 217 SER A O 1
ATOM 1656 N N . GLY A 1 218 ? -15.302 14.779 22.252 1.00 95.81 218 GLY A N 1
ATOM 1657 C CA . GLY A 1 218 ? -16.147 14.325 23.365 1.00 95.81 218 GLY A CA 1
ATOM 1658 C C . GLY A 1 218 ? -16.246 12.800 23.528 1.00 95.81 218 GLY A C 1
ATOM 1659 O O . GLY A 1 218 ? -16.656 12.339 24.588 1.00 95.81 218 GLY A O 1
ATOM 1660 N N . PHE A 1 219 ? -15.859 12.029 22.509 1.00 95.69 219 PHE A N 1
ATOM 1661 C CA . PHE A 1 219 ? -15.856 10.559 22.507 1.00 95.69 219 PHE A CA 1
ATOM 1662 C C . PHE A 1 219 ? -14.440 9.976 22.519 1.00 95.69 219 PHE A C 1
ATOM 1664 O O . PHE A 1 219 ? -14.254 8.779 22.297 1.00 95.69 219 PHE A O 1
ATOM 1671 N N . MET A 1 220 ? -13.433 10.829 22.701 1.00 96.31 220 MET A N 1
ATOM 1672 C CA . MET A 1 220 ? -12.039 10.430 22.647 1.00 96.31 220 MET A CA 1
ATOM 1673 C C . MET A 1 220 ? -11.537 9.941 23.999 1.00 96.31 220 MET A C 1
ATOM 1675 O O . MET A 1 220 ? -11.697 10.609 25.019 1.00 96.31 220 MET A O 1
ATOM 1679 N N . GLU A 1 221 ? -10.865 8.795 23.982 1.00 95.88 221 GLU A N 1
ATOM 1680 C CA . GLU A 1 221 ? -10.290 8.161 25.164 1.00 95.88 221 GLU A CA 1
ATOM 1681 C C . GLU A 1 221 ? -8.821 7.789 24.915 1.00 95.88 221 GLU A C 1
ATOM 1683 O O . GLU A 1 221 ? -8.414 7.587 23.765 1.00 95.88 221 GLU A O 1
ATOM 1688 N N . PRO A 1 222 ? -7.986 7.675 25.966 1.00 96.62 222 PRO A N 1
ATOM 1689 C CA . PRO A 1 222 ? -6.639 7.140 25.821 1.00 96.62 222 PRO A CA 1
ATOM 1690 C C . PRO A 1 222 ? -6.661 5.764 25.143 1.00 96.62 222 PRO A C 1
ATOM 1692 O O . PRO A 1 222 ? -7.303 4.831 25.618 1.00 96.62 222 PRO A O 1
ATOM 1695 N N . GLY A 1 223 ? -5.924 5.619 24.041 1.00 94.94 223 GLY A N 1
ATOM 1696 C CA . GLY A 1 223 ? -5.890 4.373 23.267 1.00 94.94 223 GLY A CA 1
ATOM 1697 C C . GLY A 1 223 ? -5.017 3.280 23.878 1.00 94.94 223 GLY A C 1
ATOM 1698 O O . GLY A 1 223 ? -4.992 2.145 23.395 1.00 94.94 223 GLY A O 1
ATOM 1699 N N . TYR A 1 224 ? -4.270 3.613 24.929 1.00 95.56 224 TYR A N 1
ATOM 1700 C CA . TYR A 1 224 ? -3.319 2.715 25.556 1.00 95.56 224 TYR A CA 1
ATOM 1701 C C . TYR A 1 224 ? -3.109 3.015 27.036 1.00 95.56 224 TYR A C 1
ATOM 1703 O O . TYR A 1 224 ? -3.356 4.117 27.520 1.00 95.56 224 TYR A O 1
ATOM 1711 N N . HIS A 1 225 ? -2.568 2.021 27.724 1.00 93.81 225 HIS A N 1
ATOM 1712 C CA . HIS A 1 225 ? -1.887 2.184 28.997 1.00 93.81 225 HIS A CA 1
ATOM 1713 C C . HIS A 1 225 ? -0.481 1.587 28.891 1.00 93.81 225 HIS A C 1
ATOM 1715 O O . HIS A 1 225 ? -0.165 0.842 27.956 1.00 93.81 225 HIS A O 1
ATOM 1721 N N . GLU A 1 226 ? 0.384 1.935 29.836 1.00 93.50 226 GLU A N 1
ATOM 1722 C CA . GLU A 1 226 ? 1.716 1.349 29.920 1.00 93.50 226 GLU A CA 1
ATOM 1723 C C . GLU A 1 226 ? 1.731 0.190 30.911 1.00 93.50 226 GLU A C 1
ATOM 1725 O O . GLU A 1 226 ? 1.391 0.345 32.083 1.00 93.50 226 GLU A O 1
ATOM 1730 N N . GLU A 1 227 ? 2.192 -0.972 30.455 1.00 91.44 227 GLU A N 1
ATOM 1731 C CA . GLU A 1 227 ? 2.464 -2.119 31.311 1.00 91.44 227 GLU A CA 1
ATOM 1732 C C . GLU A 1 227 ? 3.934 -2.518 31.160 1.00 91.44 227 GLU A C 1
ATOM 1734 O O . GLU A 1 227 ? 4.395 -2.875 30.075 1.00 91.44 227 GLU A O 1
ATOM 1739 N N . ARG A 1 228 ? 4.704 -2.444 32.257 1.00 91.25 228 ARG A N 1
ATOM 1740 C CA . ARG A 1 228 ? 6.141 -2.795 32.285 1.00 91.25 228 ARG A CA 1
ATOM 1741 C C . ARG A 1 228 ? 6.955 -2.088 31.182 1.00 91.25 228 ARG A C 1
ATOM 1743 O O . ARG A 1 228 ? 7.810 -2.703 30.545 1.00 91.25 228 ARG A O 1
ATOM 1750 N N . GLY A 1 229 ? 6.665 -0.806 30.945 1.00 87.31 229 GLY A N 1
ATOM 1751 C CA . GLY A 1 229 ? 7.330 0.013 29.925 1.00 87.31 229 GLY A CA 1
ATOM 1752 C C . GLY A 1 229 ? 6.945 -0.335 28.484 1.00 87.31 229 GLY A C 1
ATOM 1753 O O . GLY A 1 229 ? 7.692 -0.028 27.558 1.00 87.31 229 GLY A O 1
ATOM 1754 N N . ARG A 1 230 ? 5.816 -1.024 28.275 1.00 87.19 230 ARG A N 1
ATOM 1755 C CA . ARG A 1 230 ? 5.277 -1.336 26.948 1.00 87.19 230 ARG A CA 1
ATOM 1756 C C . ARG A 1 230 ? 3.885 -0.750 26.788 1.00 87.19 230 ARG A C 1
ATOM 1758 O O . ARG A 1 230 ? 3.065 -0.837 27.696 1.00 87.19 230 ARG A O 1
ATOM 1765 N N . LYS A 1 231 ? 3.624 -0.217 25.596 1.00 90.62 231 LYS A N 1
ATOM 1766 C CA . LYS A 1 231 ? 2.301 0.233 25.172 1.00 90.62 231 LYS A CA 1
ATOM 1767 C C . LYS A 1 231 ? 1.375 -0.975 25.014 1.00 90.62 231 LYS A C 1
ATOM 1769 O O . LYS A 1 231 ? 1.689 -1.881 24.239 1.00 90.62 231 LYS A O 1
ATOM 1774 N N . VAL A 1 232 ? 0.258 -0.978 25.732 1.00 90.62 232 VAL A N 1
ATOM 1775 C CA . VAL A 1 232 ? -0.796 -1.995 25.647 1.00 90.62 232 VAL A CA 1
ATOM 1776 C C . VAL A 1 232 ? -2.099 -1.294 25.289 1.00 90.62 232 VAL A C 1
ATOM 1778 O O . VAL A 1 232 ? -2.462 -0.308 25.927 1.00 90.62 232 VAL A O 1
ATOM 1781 N N . ALA A 1 233 ? -2.783 -1.773 24.249 1.00 91.94 233 ALA A N 1
ATOM 1782 C CA . ALA A 1 233 ? -4.036 -1.178 23.795 1.00 91.94 233 ALA A CA 1
ATOM 1783 C C . ALA A 1 233 ? -5.094 -1.250 24.903 1.00 91.94 233 ALA A C 1
ATOM 1785 O O . ALA A 1 233 ? -5.244 -2.287 25.555 1.00 91.94 233 ALA A O 1
ATOM 1786 N N . VAL A 1 234 ? -5.829 -0.157 25.108 1.00 92.38 234 VAL A N 1
ATOM 1787 C CA . VAL A 1 234 ? -7.026 -0.179 25.955 1.00 92.38 234 VAL A CA 1
ATOM 1788 C C . VAL A 1 234 ? -8.111 -0.968 25.211 1.00 92.38 234 VAL A C 1
ATOM 1790 O O . VAL A 1 234 ? -8.362 -0.682 24.038 1.00 92.38 234 VAL A O 1
ATOM 1793 N N . PRO A 1 235 ? -8.727 -1.990 25.836 1.00 88.81 235 PRO A N 1
ATOM 1794 C CA . PRO A 1 235 ? -9.828 -2.713 25.215 1.00 88.81 235 PRO A CA 1
ATOM 1795 C C . PRO A 1 235 ? -11.016 -1.785 24.942 1.00 88.81 235 PRO A C 1
ATOM 1797 O O . PRO A 1 235 ? -11.502 -1.131 25.860 1.00 88.81 235 PRO A O 1
ATOM 1800 N N . ASP A 1 236 ? -11.512 -1.787 23.706 1.00 89.38 236 ASP A N 1
ATOM 1801 C CA . ASP A 1 236 ? -12.768 -1.139 23.315 1.00 89.38 236 ASP A CA 1
ATOM 1802 C C . ASP A 1 236 ? -13.755 -2.247 22.905 1.00 89.38 236 ASP A C 1
ATOM 1804 O O . ASP A 1 236 ? -13.423 -3.049 22.025 1.00 89.38 236 ASP A O 1
ATOM 1808 N N . PRO A 1 237 ? -14.946 -2.346 23.526 1.00 86.44 237 PRO A N 1
ATOM 1809 C CA . PRO A 1 237 ? -15.920 -3.387 23.198 1.00 86.44 237 PRO A CA 1
ATOM 1810 C C . PRO A 1 237 ? -16.415 -3.331 21.742 1.00 86.44 237 PRO A C 1
ATOM 1812 O O . PRO A 1 237 ? -16.902 -4.338 21.230 1.00 86.44 237 PRO A O 1
ATOM 1815 N N . GLY A 1 238 ? -16.284 -2.188 21.066 1.00 93.81 238 GLY A N 1
ATOM 1816 C CA . GLY A 1 238 ? -16.622 -1.991 19.660 1.00 93.81 238 GLY A CA 1
ATOM 1817 C C . GLY A 1 238 ? -15.477 -2.269 18.683 1.00 93.81 238 GLY A C 1
ATOM 1818 O O . GLY A 1 238 ? -15.693 -2.161 17.475 1.00 93.81 238 GLY A O 1
ATOM 1819 N N . VAL A 1 239 ? -14.272 -2.625 19.153 1.00 96.81 239 VAL A N 1
ATOM 1820 C CA . VAL A 1 239 ? -13.092 -2.829 18.296 1.00 96.81 239 VAL A CA 1
ATOM 1821 C C . VAL A 1 239 ? -12.389 -4.145 18.606 1.00 96.81 239 VAL A C 1
ATOM 1823 O O . VAL A 1 239 ? -11.884 -4.384 19.701 1.00 96.81 239 VAL A O 1
ATOM 1826 N N . ALA A 1 240 ? -12.246 -4.983 17.586 1.00 95.75 240 ALA A N 1
ATOM 1827 C CA . ALA A 1 240 ? -11.382 -6.148 17.645 1.00 95.75 240 ALA A CA 1
ATOM 1828 C C . ALA A 1 240 ? -9.935 -5.726 17.355 1.00 95.75 240 ALA A C 1
ATOM 1830 O O . ALA A 1 240 ? -9.629 -5.273 16.252 1.00 95.75 240 ALA A O 1
ATOM 1831 N N . TYR A 1 241 ? -9.017 -5.927 18.301 1.00 94.38 241 TYR A N 1
ATOM 1832 C CA . TYR A 1 241 ? -7.576 -5.720 18.104 1.00 94.38 241 TYR A CA 1
ATOM 1833 C C . TYR A 1 241 ? -6.846 -7.044 17.847 1.00 94.38 241 TYR A C 1
ATOM 1835 O O . TYR A 1 241 ? -7.202 -8.089 18.392 1.00 94.38 241 TYR A O 1
ATOM 1843 N N . SER A 1 242 ? -5.793 -7.016 17.023 1.00 93.06 242 SER A N 1
ATOM 1844 C CA . SER A 1 242 ? -4.925 -8.187 16.851 1.00 93.06 242 SER A CA 1
ATOM 1845 C C . SER A 1 242 ? -4.046 -8.373 18.090 1.00 93.06 242 SER A C 1
ATOM 1847 O O . SER A 1 242 ? -3.386 -7.418 18.503 1.00 93.06 242 SER A O 1
ATOM 1849 N N . PRO A 1 243 ? -3.899 -9.599 18.626 1.00 89.25 243 PRO A N 1
ATOM 1850 C CA . PRO A 1 243 ? -2.938 -9.871 19.698 1.00 89.25 243 PRO A CA 1
ATOM 1851 C C . PRO A 1 243 ? -1.478 -9.689 19.248 1.00 89.25 243 PRO A C 1
ATOM 1853 O O . PRO A 1 243 ? -0.562 -9.729 20.064 1.00 89.25 243 PRO A O 1
ATOM 1856 N N . ARG A 1 244 ? -1.242 -9.521 17.939 1.00 90.50 244 ARG A N 1
ATOM 1857 C CA . ARG A 1 244 ? 0.073 -9.266 17.336 1.00 90.50 244 ARG A CA 1
ATOM 1858 C C . ARG A 1 244 ? 0.255 -7.809 16.915 1.00 90.50 244 ARG A C 1
ATOM 1860 O O . ARG A 1 244 ? 1.209 -7.509 16.196 1.00 90.50 244 ARG A O 1
ATOM 1867 N N . MET A 1 245 ? -0.662 -6.922 17.302 1.00 92.88 245 MET A N 1
ATOM 1868 C CA . MET A 1 245 ? -0.542 -5.500 17.017 1.00 92.88 245 MET A CA 1
ATOM 1869 C C . MET A 1 245 ? 0.778 -4.966 17.577 1.00 92.88 245 MET A C 1
ATOM 1871 O O . MET A 1 245 ? 1.140 -5.217 18.727 1.00 92.88 245 MET A O 1
ATOM 1875 N N . LYS A 1 246 ? 1.526 -4.246 16.741 1.00 92.75 246 LYS A N 1
ATOM 1876 C CA . LYS A 1 246 ? 2.790 -3.646 17.160 1.00 92.75 246 LYS A CA 1
ATOM 1877 C C . LYS A 1 246 ? 2.541 -2.391 18.003 1.00 92.75 246 LYS A C 1
ATOM 1879 O O . LYS A 1 246 ? 1.573 -1.682 17.728 1.00 92.75 246 LYS A O 1
ATOM 1884 N N . PRO A 1 247 ? 3.439 -2.049 18.947 1.00 91.88 247 PRO A N 1
ATOM 1885 C CA . PRO A 1 247 ? 3.306 -0.845 19.769 1.00 91.88 247 PRO A CA 1
ATOM 1886 C C . PRO A 1 247 ? 3.102 0.449 18.969 1.00 91.88 247 PRO A C 1
ATOM 1888 O O . PRO A 1 247 ? 2.272 1.270 19.331 1.00 91.88 247 PRO A O 1
ATOM 1891 N N . ASP A 1 248 ? 3.785 0.602 17.833 1.00 92.50 248 ASP A N 1
ATOM 1892 C CA . ASP A 1 248 ? 3.676 1.768 16.941 1.00 92.50 248 ASP A CA 1
ATOM 1893 C C . ASP A 1 248 ? 2.368 1.810 16.121 1.00 92.50 248 ASP A C 1
ATOM 1895 O O . ASP A 1 248 ? 2.171 2.698 15.289 1.00 92.50 248 ASP A O 1
ATOM 1899 N N . THR A 1 249 ? 1.512 0.804 16.287 1.00 95.06 249 THR A N 1
ATOM 1900 C CA . THR A 1 249 ? 0.202 0.658 15.638 1.00 95.06 249 THR A CA 1
ATOM 1901 C C . THR A 1 249 ? -0.942 0.733 16.651 1.00 95.06 249 THR A C 1
ATOM 1903 O O . THR A 1 249 ? -2.101 0.827 16.259 1.00 95.06 249 THR A O 1
ATOM 1906 N N . ILE A 1 250 ? -0.625 0.779 17.946 1.00 96.19 250 ILE A N 1
ATOM 1907 C CA . ILE A 1 250 ? -1.599 1.080 18.992 1.00 96.19 250 ILE A CA 1
ATOM 1908 C C . ILE A 1 250 ? -1.858 2.597 18.968 1.00 96.19 250 ILE A C 1
ATOM 1910 O O . ILE A 1 250 ? -0.884 3.359 18.998 1.00 96.19 250 ILE A O 1
ATOM 1914 N N . PRO A 1 251 ? -3.119 3.062 18.910 1.00 96.69 251 PRO A N 1
ATOM 1915 C CA . PRO A 1 251 ? -3.444 4.487 18.940 1.00 96.69 251 PRO A CA 1
ATOM 1916 C C . PRO A 1 251 ? -2.984 5.163 20.234 1.00 96.69 251 PRO A C 1
ATOM 1918 O O . PRO A 1 251 ? -2.904 4.531 21.286 1.00 96.69 251 PRO A O 1
ATOM 1921 N N . ASP A 1 252 ? -2.633 6.444 20.168 1.00 96.31 252 ASP A N 1
ATOM 1922 C CA . ASP A 1 252 ? -2.470 7.268 21.375 1.00 96.31 252 ASP A CA 1
ATOM 1923 C C . ASP A 1 252 ? -3.841 7.659 21.933 1.00 96.31 252 ASP A C 1
ATOM 1925 O O . ASP A 1 252 ? -4.051 7.671 23.144 1.00 96.31 252 ASP A O 1
ATOM 1929 N N . CYS A 1 253 ? -4.793 7.877 21.029 1.00 97.19 253 CYS A N 1
ATOM 1930 C CA . CYS A 1 253 ? -6.174 8.214 21.319 1.00 97.19 253 CYS A CA 1
ATOM 1931 C C . CYS A 1 253 ? -7.106 7.371 20.439 1.00 97.19 253 CYS A C 1
ATOM 1933 O O . CYS A 1 253 ? -6.822 7.180 19.252 1.00 97.19 253 CYS A O 1
ATOM 1935 N N . ILE A 1 254 ? -8.195 6.867 21.013 1.00 97.56 254 ILE A N 1
ATOM 1936 C CA . ILE A 1 254 ? -9.263 6.134 20.321 1.00 97.56 254 ILE A CA 1
ATOM 1937 C C . ILE A 1 254 ? -10.566 6.928 20.367 1.00 97.56 254 ILE A C 1
ATOM 1939 O O . ILE A 1 254 ? -10.766 7.741 21.262 1.00 97.56 254 ILE A O 1
ATOM 1943 N N . ILE A 1 255 ? -11.453 6.677 19.409 1.00 96.81 255 ILE A N 1
ATOM 1944 C CA . ILE A 1 255 ? -12.844 7.132 19.441 1.00 96.81 255 ILE A CA 1
ATOM 1945 C C . ILE A 1 255 ? -13.672 5.966 19.974 1.00 96.81 255 ILE A C 1
ATOM 1947 O O . ILE A 1 255 ? -13.791 4.949 19.289 1.00 96.81 255 ILE A O 1
ATOM 1951 N N . ALA A 1 256 ? -14.228 6.109 21.176 1.00 95.25 256 ALA A N 1
ATOM 1952 C CA . ALA A 1 256 ? -14.992 5.054 21.830 1.00 95.25 256 ALA A CA 1
ATOM 1953 C C . ALA A 1 256 ? -16.214 4.654 20.994 1.00 95.25 256 ALA A C 1
ATOM 1955 O O . ALA A 1 256 ? -16.949 5.518 20.510 1.00 95.25 256 ALA A O 1
ATOM 1956 N N . SER A 1 257 ? -16.468 3.349 20.856 1.00 94.38 257 SER A N 1
ATOM 1957 C CA . SER A 1 257 ? -17.595 2.817 20.064 1.00 94.38 257 SER A CA 1
ATOM 1958 C C . SER A 1 257 ? -17.632 3.395 18.635 1.00 94.38 257 SER A C 1
ATOM 1960 O O . SER A 1 257 ? -18.575 4.095 18.253 1.00 94.38 257 SER A O 1
ATOM 1962 N N . PRO A 1 258 ? -16.610 3.128 17.802 1.00 96.06 258 PRO A N 1
ATOM 1963 C CA . PRO A 1 258 ? -16.405 3.853 16.547 1.00 96.06 258 PRO A CA 1
ATOM 1964 C C . PRO A 1 258 ? -17.530 3.689 15.514 1.00 96.06 258 PRO A C 1
ATOM 1966 O O . PRO A 1 258 ? -17.682 4.547 14.649 1.00 96.06 258 PRO A O 1
ATOM 1969 N N . LEU A 1 259 ? -18.353 2.638 15.590 1.00 95.44 259 LEU A N 1
ATOM 1970 C CA . LEU A 1 259 ? -19.529 2.510 14.716 1.00 95.44 259 LEU A CA 1
ATOM 1971 C C . LEU A 1 259 ? -20.660 3.494 15.050 1.00 95.44 259 LEU A C 1
ATOM 1973 O O . LEU A 1 259 ? -21.531 3.707 14.208 1.00 95.44 259 LEU A O 1
ATOM 1977 N N . GLU A 1 260 ? -20.636 4.085 16.241 1.00 94.44 260 GLU A N 1
ATOM 1978 C CA . GLU A 1 260 ? -21.616 5.067 16.708 1.00 94.44 260 GLU A CA 1
ATOM 1979 C C . GLU A 1 260 ? -21.050 6.486 16.636 1.00 94.44 260 GLU A C 1
ATOM 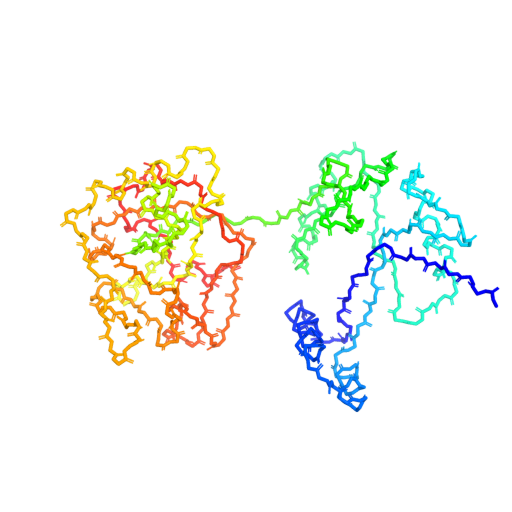1981 O O . GLU A 1 260 ? -21.714 7.390 16.136 1.00 94.44 260 GLU A O 1
ATOM 1986 N N . ASN A 1 261 ? -19.806 6.667 17.091 1.00 95.62 261 ASN A N 1
ATOM 1987 C CA . ASN A 1 261 ? -19.261 7.997 17.374 1.00 95.62 261 ASN A CA 1
ATOM 1988 C C . ASN A 1 261 ? -18.205 8.482 16.376 1.00 95.62 261 ASN A C 1
ATOM 1990 O O . ASN A 1 261 ? -17.805 9.643 16.425 1.00 95.62 261 ASN A O 1
ATOM 1994 N N . SER A 1 262 ? -17.701 7.612 15.500 1.00 96.81 262 SER A N 1
ATOM 1995 C CA . SER A 1 262 ? -16.626 7.984 14.578 1.00 96.81 262 SER A CA 1
ATOM 1996 C C . SER A 1 262 ? -17.159 8.581 13.272 1.00 96.81 262 SER A C 1
ATOM 1998 O O . SER A 1 262 ? -18.299 9.027 13.169 1.00 96.81 262 SER A O 1
ATOM 2000 N N . PHE A 1 263 ? -16.307 8.606 12.256 1.00 97.62 263 PHE A N 1
ATOM 2001 C CA . PHE A 1 263 ? -16.598 9.027 10.900 1.00 97.62 263 PHE A CA 1
ATOM 2002 C C . PHE A 1 263 ? -15.845 8.142 9.904 1.00 97.62 263 PHE A C 1
ATOM 2004 O O . PHE A 1 263 ? -14.916 7.399 10.246 1.00 97.62 263 PHE A O 1
ATOM 2011 N N . VAL A 1 264 ? -16.265 8.222 8.644 1.00 98.19 264 VAL A N 1
ATOM 2012 C CA . VAL A 1 264 ? -15.689 7.448 7.545 1.00 98.19 264 VAL A CA 1
ATOM 2013 C C . VAL A 1 264 ? -14.695 8.298 6.762 1.00 98.19 264 VAL A C 1
ATOM 2015 O O . VAL A 1 264 ? -15.002 9.420 6.362 1.00 98.19 264 VAL A O 1
ATOM 2018 N N . VAL A 1 265 ? -13.518 7.742 6.491 1.00 97.62 265 VAL A N 1
ATOM 2019 C CA . VAL A 1 265 ? -12.501 8.314 5.602 1.00 97.62 265 VAL A CA 1
ATOM 2020 C C . VAL A 1 265 ? -12.367 7.485 4.337 1.00 97.62 265 VAL A C 1
ATOM 2022 O O . VAL A 1 265 ? -12.547 6.268 4.345 1.00 97.62 265 VAL A O 1
ATOM 2025 N N . ARG A 1 266 ? -11.996 8.143 3.240 1.00 97.38 266 ARG A N 1
ATOM 2026 C CA . ARG A 1 266 ? -11.655 7.460 1.992 1.00 97.38 266 ARG A CA 1
ATOM 2027 C C . ARG A 1 266 ? -10.168 7.148 1.984 1.00 97.38 266 ARG A C 1
ATOM 2029 O O . ARG A 1 266 ? -9.338 8.046 2.125 1.00 97.38 266 ARG A O 1
ATOM 2036 N N . VAL A 1 267 ? -9.822 5.883 1.787 1.00 96.94 267 VAL A N 1
ATOM 2037 C CA . VAL A 1 267 ? -8.438 5.414 1.712 1.00 96.94 267 VAL A CA 1
ATOM 2038 C C . VAL A 1 267 ? -8.201 4.768 0.362 1.00 96.94 267 VAL A C 1
ATOM 2040 O O . VAL A 1 267 ? -8.809 3.756 0.021 1.00 96.94 267 VAL A O 1
ATOM 2043 N N . ARG A 1 268 ? -7.274 5.342 -0.403 1.00 95.50 268 ARG A N 1
ATOM 2044 C CA . ARG A 1 268 ? -6.744 4.702 -1.602 1.00 95.50 268 ARG A CA 1
ATOM 2045 C C . ARG A 1 268 ? -5.654 3.717 -1.212 1.00 95.50 268 ARG A C 1
ATOM 2047 O O . ARG A 1 268 ? -4.791 4.062 -0.414 1.00 95.50 268 ARG A O 1
ATOM 2054 N N . ALA A 1 269 ? -5.623 2.543 -1.822 1.00 93.81 269 ALA A N 1
ATOM 2055 C CA . ALA A 1 269 ? -4.502 1.617 -1.727 1.00 93.81 269 ALA A CA 1
ATOM 2056 C C . ALA A 1 269 ? -4.226 0.950 -3.078 1.00 93.81 269 ALA A C 1
ATOM 2058 O O . ALA A 1 269 ? -4.990 1.090 -4.032 1.00 93.81 269 ALA A O 1
ATOM 2059 N N . MET A 1 270 ? -3.113 0.228 -3.166 1.00 87.75 270 MET A N 1
ATOM 2060 C CA . MET A 1 270 ? -2.758 -0.505 -4.381 1.00 87.75 270 MET A CA 1
ATOM 2061 C C . MET A 1 270 ? -3.453 -1.870 -4.450 1.00 87.75 270 MET A C 1
ATOM 2063 O O . MET A 1 270 ? -3.942 -2.270 -5.499 1.00 87.75 270 MET A O 1
ATOM 2067 N N . GLN A 1 271 ? -3.487 -2.588 -3.325 1.00 88.38 271 GLN A N 1
ATOM 2068 C CA . GLN A 1 271 ? -4.124 -3.901 -3.192 1.00 88.38 271 GLN A CA 1
ATOM 2069 C C . GLN A 1 271 ? -4.412 -4.216 -1.721 1.00 88.38 271 GLN A C 1
ATOM 2071 O O . GLN A 1 271 ? -3.775 -3.645 -0.823 1.00 88.38 271 GLN A O 1
ATOM 2076 N N . VAL A 1 272 ? -5.323 -5.161 -1.497 1.00 92.62 272 VAL A N 1
ATOM 2077 C CA . VAL A 1 272 ? -5.446 -5.873 -0.225 1.00 92.62 272 VAL A CA 1
ATOM 2078 C C . VAL A 1 272 ? -4.340 -6.928 -0.172 1.00 92.62 272 VAL A C 1
ATOM 2080 O O . VAL A 1 272 ? -4.056 -7.617 -1.149 1.00 92.62 272 VAL A O 1
ATOM 2083 N N . SER A 1 273 ? -3.648 -7.021 0.957 1.00 89.75 273 SER A N 1
ATOM 2084 C CA . SER A 1 273 ? -2.665 -8.067 1.221 1.00 89.75 273 SER A CA 1
ATOM 2085 C C . SER A 1 273 ? -3.201 -9.025 2.269 1.00 89.75 273 SER A C 1
ATOM 2087 O O . SER A 1 273 ? -3.724 -8.582 3.291 1.00 89.75 273 SER A O 1
ATOM 2089 N N . ARG A 1 274 ? -2.997 -10.321 2.042 1.00 89.75 274 ARG A N 1
ATOM 2090 C CA . ARG A 1 274 ? -3.381 -11.399 2.951 1.00 89.75 274 ARG A CA 1
ATOM 2091 C C . ARG A 1 274 ? -2.151 -11.999 3.627 1.00 89.75 274 ARG A C 1
ATOM 2093 O O . ARG A 1 274 ? -1.114 -12.188 2.993 1.00 89.75 274 ARG A O 1
ATOM 2100 N N . SER A 1 275 ? -2.279 -12.329 4.907 1.00 82.06 275 SER A N 1
ATOM 2101 C CA . SER A 1 275 ? -1.266 -13.041 5.687 1.00 82.06 275 SER A CA 1
ATOM 2102 C C . SER A 1 275 ? -1.919 -13.959 6.723 1.00 82.06 275 SER A C 1
ATOM 2104 O O . SER A 1 275 ? -3.027 -13.700 7.172 1.00 82.06 275 SER A O 1
ATOM 2106 N N . GLU A 1 276 ? -1.229 -15.016 7.149 1.00 79.44 276 GLU A N 1
ATOM 2107 C CA . GLU A 1 276 ? -1.663 -15.846 8.294 1.00 79.44 276 GLU A CA 1
ATOM 2108 C C . GLU A 1 276 ? -1.326 -15.188 9.645 1.00 79.44 276 GLU A C 1
ATOM 2110 O O . GLU A 1 276 ? -1.816 -15.560 10.716 1.00 79.44 276 GLU A O 1
ATOM 2115 N N . LYS A 1 277 ? -0.407 -14.217 9.612 1.00 79.69 277 LYS A N 1
ATOM 2116 C CA . LYS A 1 277 ? 0.064 -13.477 10.777 1.00 79.69 277 LYS A CA 1
ATOM 2117 C C . LYS A 1 277 ? 0.207 -12.010 10.399 1.00 79.69 277 LYS A C 1
ATOM 2119 O O . LYS A 1 277 ? 1.152 -11.647 9.705 1.00 79.69 277 LYS A O 1
ATOM 2124 N N . GLY A 1 278 ? -0.695 -11.180 10.910 1.00 85.88 278 GLY A N 1
ATOM 2125 C CA . GLY A 1 278 ? -0.634 -9.735 10.733 1.00 85.88 278 GLY A CA 1
ATOM 2126 C C . GLY A 1 278 ? -0.921 -8.973 12.022 1.00 85.88 278 GLY A C 1
ATOM 2127 O O . GLY A 1 278 ? -1.435 -9.517 13.001 1.00 85.88 278 GLY A O 1
ATOM 2128 N N . GLU A 1 279 ? -0.542 -7.700 12.009 1.00 92.00 279 GLU A N 1
ATOM 2129 C CA . GLU A 1 279 ? -0.755 -6.745 13.107 1.00 92.00 279 GLU 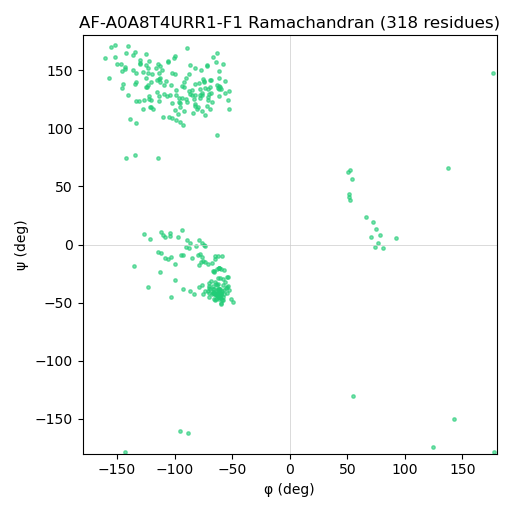A CA 1
ATOM 2130 C C . GLU A 1 279 ? -2.182 -6.180 13.147 1.00 92.00 279 GLU A C 1
ATOM 2132 O O . GLU A 1 279 ? -2.564 -5.529 14.115 1.00 92.00 279 GLU A O 1
ATOM 2137 N N . HIS A 1 280 ? -2.964 -6.467 12.109 1.00 96.25 280 HIS A N 1
ATOM 2138 C CA . HIS A 1 280 ? -4.361 -6.092 11.952 1.00 96.25 280 HIS A CA 1
ATOM 2139 C C . HIS A 1 280 ? -5.285 -7.269 12.281 1.00 96.25 280 HIS A C 1
ATOM 2141 O O . HIS A 1 280 ? -4.847 -8.419 12.345 1.00 96.25 280 HIS A O 1
ATOM 2147 N N . SER A 1 281 ? -6.549 -6.978 12.564 1.00 96.25 281 SER A N 1
ATOM 2148 C CA . SER A 1 281 ? -7.546 -7.962 13.008 1.00 96.25 281 SER A CA 1
ATOM 2149 C C . SER A 1 281 ? -8.563 -8.319 11.932 1.00 96.25 281 SER A C 1
ATOM 2151 O O . SER A 1 281 ? -9.248 -9.323 12.102 1.00 96.25 281 SER A O 1
ATOM 2153 N N . CYS A 1 282 ? -8.629 -7.560 10.833 1.00 97.44 282 CYS A N 1
ATOM 2154 C CA . CYS A 1 282 ? -9.533 -7.830 9.718 1.00 97.44 282 CYS A CA 1
ATOM 2155 C C . CYS A 1 282 ? -9.376 -9.273 9.216 1.00 97.44 282 CYS A C 1
ATOM 2157 O O . CYS A 1 282 ? -8.302 -9.633 8.731 1.00 97.44 282 CYS A O 1
ATOM 2159 N N . GLY A 1 283 ? -10.440 -10.075 9.336 1.00 93.94 283 GLY A N 1
ATOM 2160 C CA . GLY A 1 283 ? -10.522 -11.487 8.936 1.00 93.94 283 GLY A CA 1
ATOM 2161 C C . GLY A 1 283 ? -9.940 -12.509 9.929 1.00 93.94 283 GLY A C 1
ATOM 2162 O O . GLY A 1 283 ? -10.039 -13.721 9.703 1.00 93.94 283 GLY A O 1
ATOM 2163 N N . ASN A 1 284 ? -9.357 -12.064 11.048 1.00 88.88 284 ASN A N 1
ATOM 2164 C CA . ASN A 1 284 ? -8.623 -12.929 11.981 1.00 88.88 284 ASN A CA 1
ATOM 2165 C C . ASN A 1 284 ? -9.500 -14.048 12.580 1.00 88.88 284 ASN A C 1
ATOM 2167 O O . ASN A 1 284 ? -9.004 -15.138 12.856 1.00 88.88 284 ASN A O 1
ATOM 2171 N N . THR A 1 285 ? -10.811 -13.817 12.714 1.00 82.38 285 THR A N 1
ATOM 2172 C CA . THR A 1 285 ? -11.808 -14.817 13.151 1.00 82.38 285 THR A CA 1
ATOM 2173 C C . THR A 1 285 ? -11.846 -16.070 12.269 1.00 82.38 285 THR A C 1
ATOM 2175 O O . THR A 1 285 ? -12.254 -17.133 12.731 1.00 82.38 285 THR A O 1
ATOM 2178 N N . ARG A 1 286 ? -11.370 -15.974 11.022 1.00 81.50 286 ARG A N 1
ATOM 2179 C CA . ARG A 1 286 ? -11.294 -17.075 10.050 1.00 81.50 286 ARG A CA 1
ATOM 2180 C C . ARG A 1 286 ? -9.858 -17.508 9.740 1.00 81.50 286 ARG A C 1
ATOM 2182 O O . ARG A 1 286 ? -9.637 -18.270 8.805 1.00 81.50 286 ARG A O 1
ATOM 2189 N N . GLY A 1 287 ? -8.880 -17.031 10.513 1.00 83.50 287 GLY A N 1
ATOM 2190 C CA . GLY A 1 287 ? -7.462 -17.343 10.316 1.00 83.50 287 GLY A CA 1
ATOM 2191 C C . GLY A 1 287 ? -6.806 -16.618 9.135 1.00 83.50 287 GLY A C 1
ATOM 2192 O O . GLY A 1 287 ? -5.697 -16.976 8.742 1.00 83.50 287 GLY A O 1
ATOM 2193 N N . GLU A 1 288 ? -7.459 -15.599 8.572 1.00 87.25 288 GLU A N 1
ATOM 2194 C CA . GLU A 1 288 ? -6.951 -14.812 7.446 1.00 87.25 288 GLU A CA 1
ATOM 2195 C C . GLU A 1 288 ? -6.797 -13.355 7.884 1.00 87.25 288 GLU A C 1
ATOM 2197 O O . GLU A 1 288 ? -7.780 -12.713 8.210 1.00 87.25 288 GLU A O 1
ATOM 2202 N N . VAL A 1 289 ? -5.583 -12.806 7.906 1.00 93.50 289 VAL A N 1
ATOM 2203 C CA . VAL A 1 289 ? -5.369 -11.405 8.293 1.00 93.50 289 VAL A CA 1
ATOM 2204 C C . VAL A 1 289 ? -5.149 -10.538 7.062 1.00 93.50 289 VAL A C 1
ATOM 2206 O O . VAL A 1 289 ? -4.194 -10.755 6.306 1.00 93.50 289 VAL A O 1
ATOM 2209 N N . TYR A 1 290 ? -6.003 -9.529 6.906 1.00 96.56 290 TYR A N 1
ATOM 2210 C CA . TYR A 1 290 ? -5.972 -8.575 5.802 1.00 96.56 290 TYR A CA 1
ATOM 2211 C C . TYR A 1 290 ? -5.356 -7.230 6.206 1.00 96.56 290 TYR A C 1
ATOM 2213 O O . TYR A 1 290 ? -5.500 -6.770 7.338 1.00 96.56 290 TYR A O 1
ATOM 2221 N N . SER A 1 291 ? -4.679 -6.582 5.256 1.00 96.62 291 SER A N 1
ATOM 2222 C CA . SER A 1 291 ? -4.188 -5.203 5.376 1.00 96.62 291 SER A CA 1
ATOM 2223 C C . SER A 1 291 ? -4.092 -4.514 4.016 1.00 96.62 291 SER A C 1
ATOM 2225 O O . SER A 1 291 ? -4.229 -5.164 2.981 1.00 96.62 291 SER A O 1
ATOM 2227 N N . LEU A 1 292 ? -3.823 -3.206 3.987 1.00 95.06 292 LEU A N 1
ATOM 2228 C CA . LEU A 1 292 ? -3.686 -2.447 2.736 1.00 95.06 292 LEU A CA 1
ATOM 2229 C C . LEU A 1 292 ? -2.228 -2.142 2.383 1.00 95.06 292 LEU A C 1
ATOM 2231 O O . LEU A 1 292 ? -1.442 -1.708 3.226 1.00 95.06 292 LEU A O 1
ATOM 2235 N N . ARG A 1 293 ? -1.871 -2.300 1.102 1.00 90.81 293 ARG A N 1
ATOM 2236 C CA . ARG A 1 293 ? -0.541 -1.948 0.580 1.00 90.81 293 ARG A CA 1
ATOM 2237 C C . ARG A 1 293 ? -0.536 -0.527 0.011 1.00 90.81 293 ARG A C 1
ATOM 2239 O O . ARG A 1 293 ? -1.310 -0.218 -0.891 1.00 90.81 293 ARG A O 1
ATOM 2246 N N . HIS A 1 294 ? 0.393 0.301 0.497 1.00 90.56 294 HIS A N 1
ATOM 2247 C CA . HIS A 1 294 ? 0.539 1.722 0.139 1.00 90.56 294 HIS A CA 1
ATOM 2248 C C . HIS A 1 294 ? -0.749 2.549 0.329 1.00 90.56 294 HIS A C 1
ATOM 2250 O O . HIS A 1 294 ? -1.222 3.161 -0.630 1.00 90.56 294 HIS A O 1
ATOM 2256 N N . PRO A 1 295 ? -1.326 2.565 1.545 1.00 94.81 295 PRO A N 1
ATOM 2257 C CA . PRO A 1 295 ? -2.523 3.342 1.817 1.00 94.81 295 PRO A CA 1
ATOM 2258 C C . PRO A 1 295 ? -2.236 4.848 1.758 1.00 94.81 295 PRO A C 1
ATOM 2260 O O . PRO A 1 295 ? -1.197 5.316 2.227 1.00 94.81 295 PRO A O 1
ATOM 2263 N N . VAL A 1 296 ? -3.183 5.601 1.210 1.00 95.00 296 VAL A N 1
ATOM 2264 C CA . VAL A 1 296 ? -3.172 7.060 1.104 1.00 95.00 296 VAL A CA 1
ATOM 2265 C C . VAL A 1 296 ? -4.539 7.580 1.535 1.00 95.00 296 VAL A C 1
ATOM 2267 O O . VAL A 1 296 ? -5.556 7.187 0.962 1.00 95.00 296 VAL A O 1
ATOM 2270 N N . LEU A 1 297 ? -4.561 8.464 2.533 1.00 95.62 297 LEU A N 1
ATOM 2271 C CA . LEU A 1 297 ? -5.780 9.153 2.958 1.00 95.62 297 LEU A CA 1
ATOM 2272 C C . LEU A 1 297 ? -6.223 10.126 1.865 1.00 95.62 297 LEU A C 1
ATOM 2274 O O . LEU A 1 297 ? -5.411 10.909 1.385 1.00 95.62 297 LEU A O 1
ATOM 2278 N N . LEU A 1 298 ? -7.493 10.078 1.473 1.00 95.69 298 LEU A N 1
ATOM 2279 C CA . LEU A 1 298 ? -8.074 10.998 0.491 1.00 95.69 298 LEU A CA 1
ATOM 2280 C C . LEU A 1 298 ? -8.942 12.092 1.127 1.00 95.69 298 LEU A C 1
ATOM 2282 O O . LEU A 1 298 ? -9.309 13.023 0.422 1.00 95.69 298 LEU A O 1
ATOM 2286 N N . GLY A 1 299 ? -9.257 11.982 2.421 1.00 95.75 299 GLY A N 1
ATOM 2287 C CA . GLY A 1 299 ? -10.124 12.913 3.151 1.00 95.75 299 GLY A CA 1
ATOM 2288 C C . GLY A 1 299 ? -11.305 12.209 3.817 1.00 95.75 299 GLY A C 1
ATOM 2289 O O . GLY A 1 299 ? -11.402 10.973 3.813 1.00 95.75 299 GLY A O 1
ATOM 2290 N N . VAL A 1 300 ? -12.201 13.003 4.398 1.00 96.50 300 VAL A N 1
ATOM 2291 C CA . VAL A 1 300 ? -13.447 12.508 5.003 1.00 96.50 300 VAL A CA 1
ATOM 2292 C C . VAL A 1 300 ? -14.427 12.136 3.890 1.00 96.50 300 VAL A C 1
ATOM 2294 O O . VAL A 1 300 ? -14.513 12.811 2.866 1.00 96.50 300 VAL A O 1
ATOM 2297 N N . HIS A 1 301 ? -15.175 11.045 4.052 1.00 95.38 301 HIS A N 1
ATOM 2298 C CA . HIS A 1 301 ? -16.197 10.691 3.075 1.00 95.38 301 HIS A CA 1
ATOM 2299 C C . HIS A 1 301 ? -17.381 11.670 3.177 1.00 95.38 301 HIS A C 1
ATOM 2301 O O . HIS A 1 301 ? -18.054 11.682 4.210 1.00 95.38 301 HIS A O 1
ATOM 2307 N N . PRO A 1 302 ? -17.719 12.430 2.117 1.00 87.19 302 PRO A N 1
ATOM 2308 C CA . PRO A 1 302 ? -18.701 13.516 2.206 1.00 87.19 302 PRO A CA 1
ATOM 2309 C C . PRO A 1 302 ? -20.101 13.022 2.594 1.00 87.19 302 PRO A C 1
ATOM 2311 O O . PRO A 1 302 ? -20.765 13.628 3.424 1.00 87.19 302 PRO A O 1
ATOM 2314 N N . GLU A 1 303 ? -20.526 11.880 2.050 1.00 86.56 303 GLU A N 1
ATOM 2315 C CA . GLU A 1 303 ? -21.879 11.337 2.273 1.00 86.56 303 GLU A CA 1
ATOM 2316 C C . GLU A 1 303 ? -21.977 10.354 3.451 1.00 86.56 303 GLU A C 1
ATOM 2318 O O . GLU A 1 303 ? -23.070 9.944 3.822 1.00 86.56 303 GLU A O 1
ATOM 2323 N N . LYS A 1 304 ? -20.841 9.938 4.026 1.00 88.06 304 LYS A N 1
ATOM 2324 C CA . LYS A 1 304 ? -20.781 8.892 5.066 1.00 88.06 304 LYS A CA 1
ATOM 2325 C C . LYS A 1 304 ? -20.153 9.392 6.366 1.00 88.06 304 LYS A C 1
ATOM 2327 O O . LYS A 1 304 ? -19.958 8.607 7.288 1.00 88.06 304 LYS A O 1
ATOM 2332 N N . ARG A 1 305 ? -19.840 10.691 6.447 1.00 85.19 305 ARG A N 1
ATOM 2333 C CA . ARG A 1 305 ? -19.233 11.338 7.618 1.00 85.19 305 ARG A CA 1
ATOM 2334 C C . ARG A 1 305 ? -20.000 11.027 8.901 1.00 85.19 305 ARG A C 1
ATOM 2336 O O . ARG A 1 305 ? -19.390 10.613 9.873 1.00 85.19 305 ARG A O 1
ATOM 2343 N N . GLU A 1 306 ? -21.324 11.153 8.851 1.00 86.00 306 GLU A N 1
ATOM 2344 C CA . GLU A 1 306 ? -22.234 10.943 9.987 1.00 86.00 306 GLU A CA 1
ATOM 2345 C C . GLU A 1 306 ? -22.792 9.513 10.058 1.00 86.00 306 GLU A C 1
ATOM 2347 O O . GLU A 1 306 ? -23.784 9.244 10.731 1.00 86.00 306 GLU A O 1
ATOM 2352 N N . SER A 1 307 ? -22.237 8.573 9.291 1.00 90.69 307 SER A N 1
ATOM 2353 C CA . SER A 1 307 ? -22.737 7.197 9.251 1.00 90.69 307 SER A CA 1
ATOM 2354 C C . SER A 1 307 ? -21.588 6.196 9.148 1.00 90.69 307 SER A C 1
ATOM 2356 O O . SER A 1 307 ? -21.391 5.589 8.092 1.00 90.69 307 SER A O 1
ATOM 2358 N N . PRO A 1 308 ? -20.846 5.965 10.250 1.00 91.50 308 PRO A N 1
ATOM 2359 C CA . PRO A 1 308 ? -19.770 4.969 10.316 1.00 91.50 308 PRO A CA 1
ATOM 2360 C C . PRO A 1 308 ? -20.201 3.563 9.896 1.00 91.50 308 PRO A C 1
ATOM 2362 O O . PRO A 1 308 ? -19.415 2.807 9.330 1.00 91.50 308 PRO A O 1
ATOM 2365 N N . LEU A 1 309 ? -21.481 3.231 10.081 1.00 93.69 309 LEU A N 1
ATOM 2366 C CA . LEU A 1 309 ? -22.101 1.996 9.596 1.00 93.69 309 LEU A CA 1
ATOM 2367 C C . LEU A 1 309 ? -22.091 1.847 8.060 1.00 93.69 309 LEU A C 1
ATOM 2369 O O . LEU A 1 309 ? -22.422 0.783 7.548 1.00 93.69 309 LEU A O 1
ATOM 2373 N N . LEU A 1 310 ? -21.736 2.875 7.298 1.00 94.38 310 LEU A N 1
ATOM 2374 C CA . LEU A 1 310 ? -21.596 2.785 5.842 1.00 94.38 310 LEU A CA 1
ATOM 2375 C C . LEU A 1 310 ? -20.142 2.563 5.395 1.00 94.38 310 LEU A C 1
ATOM 2377 O O . LEU A 1 310 ? -19.868 2.606 4.188 1.00 94.38 310 LEU A O 1
ATOM 2381 N N . CYS A 1 311 ? -19.216 2.341 6.339 1.00 96.88 311 CYS A N 1
ATOM 2382 C CA . CYS A 1 311 ? -17.874 1.865 6.021 1.00 96.88 311 CYS A CA 1
ATOM 2383 C C . CYS A 1 311 ? -17.911 0.467 5.385 1.00 96.88 311 CYS A C 1
ATOM 2385 O O . CYS A 1 311 ? -18.921 -0.240 5.406 1.00 96.88 311 CYS A O 1
ATOM 2387 N N . GLU A 1 312 ? -16.794 0.087 4.779 1.00 98.06 312 GLU A N 1
ATOM 2388 C CA . GLU A 1 312 ? -16.630 -1.222 4.168 1.00 98.06 312 GLU A CA 1
ATOM 2389 C C . GLU A 1 312 ? -16.707 -2.339 5.210 1.00 98.06 312 GLU A C 1
ATOM 2391 O O . GLU A 1 312 ? -16.464 -2.140 6.405 1.00 98.06 312 GLU A O 1
ATOM 2396 N N . THR A 1 313 ? -17.041 -3.535 4.731 1.00 98.12 313 THR A N 1
ATOM 2397 C CA . THR A 1 313 ? -17.180 -4.722 5.572 1.00 98.12 313 THR A CA 1
ATOM 2398 C C . THR A 1 313 ? -16.008 -5.675 5.394 1.00 98.12 313 THR A C 1
ATOM 2400 O O . THR A 1 313 ? -15.357 -5.721 4.350 1.00 98.12 313 THR A O 1
ATOM 2403 N N . THR A 1 314 ? -15.776 -6.505 6.404 1.00 97.44 314 THR A N 1
ATOM 2404 C CA . THR A 1 314 ? -14.782 -7.590 6.357 1.00 97.44 314 THR A CA 1
ATOM 2405 C C . THR A 1 314 ? -15.029 -8.530 5.170 1.00 97.44 314 THR A C 1
ATOM 2407 O O . THR A 1 314 ? -14.089 -8.956 4.501 1.00 97.44 314 THR A O 1
ATOM 2410 N N . GLU A 1 315 ? -16.299 -8.799 4.849 1.00 96.00 315 GLU A N 1
ATOM 2411 C CA . GLU A 1 315 ? -16.695 -9.605 3.690 1.00 96.00 315 GLU A CA 1
ATOM 2412 C C . GLU A 1 315 ? -16.286 -8.951 2.365 1.00 96.00 315 GLU A C 1
ATOM 2414 O O . GLU A 1 315 ? -15.721 -9.613 1.494 1.00 96.00 315 GLU A O 1
ATOM 2419 N N . LYS A 1 316 ? -16.497 -7.632 2.232 1.00 96.31 316 LYS A N 1
ATOM 2420 C CA . LYS A 1 316 ? -16.030 -6.874 1.068 1.00 96.31 316 LYS A CA 1
ATOM 2421 C C . LYS A 1 316 ? -14.515 -6.995 0.927 1.00 96.31 316 LYS A C 1
ATOM 2423 O O . LYS A 1 316 ? -14.050 -7.307 -0.164 1.00 96.31 316 LYS A O 1
ATOM 2428 N N . ILE A 1 317 ? -13.756 -6.802 2.011 1.00 96.94 317 ILE A N 1
ATOM 2429 C CA . ILE A 1 317 ? -12.287 -6.908 1.983 1.00 96.94 317 ILE A CA 1
ATOM 2430 C C . ILE A 1 317 ? -11.831 -8.290 1.514 1.00 96.94 317 ILE A C 1
ATOM 2432 O O . ILE A 1 317 ? -10.900 -8.371 0.723 1.00 96.94 317 ILE A O 1
ATOM 2436 N 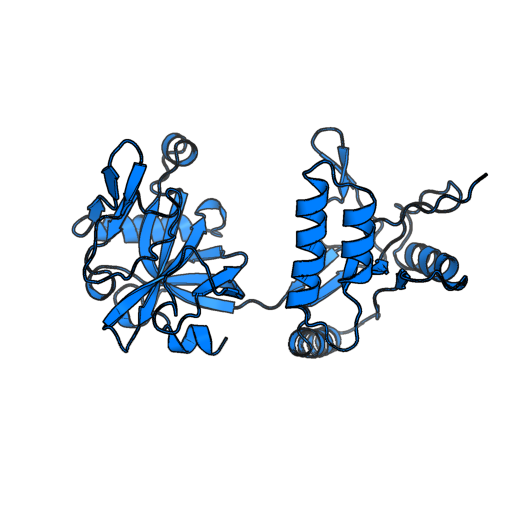N . ARG A 1 318 ? -12.508 -9.363 1.935 1.00 92.94 318 ARG A N 1
ATOM 2437 C CA . ARG A 1 318 ? -12.197 -10.725 1.482 1.00 92.94 318 ARG A CA 1
ATOM 2438 C C . ARG A 1 318 ? -12.436 -10.936 -0.016 1.00 92.94 318 ARG A C 1
ATOM 2440 O O . ARG A 1 318 ? -11.761 -11.758 -0.627 1.00 92.94 318 ARG A O 1
ATOM 2447 N N . SER A 1 319 ? -13.415 -10.244 -0.594 1.00 90.38 319 SER A N 1
ATOM 2448 C CA . SER A 1 319 ? -13.754 -10.376 -2.017 1.00 90.38 319 SER A CA 1
ATOM 2449 C C . SER A 1 319 ? -12.784 -9.659 -2.971 1.00 90.38 319 SER A C 1
ATOM 2451 O O . SER A 1 319 ? -12.892 -9.851 -4.183 1.00 90.38 319 SER A O 1
ATOM 2453 N N . LEU A 1 320 ? -11.877 -8.827 -2.438 1.00 88.50 320 LEU A N 1
ATOM 2454 C CA . LEU A 1 320 ? -10.925 -7.988 -3.182 1.00 88.50 320 LEU A CA 1
ATOM 2455 C C . LEU A 1 320 ? -9.537 -8.627 -3.293 1.00 88.50 320 LEU A C 1
ATOM 2457 O O . LEU A 1 320 ? -8.918 -8.421 -4.363 1.00 88.50 320 LEU A O 1
#

Secondary structure (DSSP, 8-state):
-----EES-EEEEE-STT--HHHHHHHHHHHHHHHTS---HHHHHHHHHHS-EEEEE--EEEETTEE-TTS-HHHHHHHHHHHHTT--TTEEEPP----SSHHHHHHHHHHHHHTT--EEEEE-TTPPPPEEEETTEEEE---TTEEEEE--EEEEEEEEEEE--HHHHTTT-S-SEEEEEEE-TTTSSEEEEEEEEGGG--TTHHHHHHHHHHHTGGGEEESEEEETTEEEEPP-TTEEPPTT--GGGS-SEEESSHHHH--EEEEEESEEEEESS-SS-TTGGGT-EEEEES-EEEEE-TTTTT-GGGS-BHHHHHH-

Sequence (320 aa):
RGDSVYVGELHGIAVGKSFTNADAFAAVRARVDLGRGSPEKADILRLAAEMPLQLSLYDAYLRDGTLLLDKPMGERRGALEDLLAADIQGMGLIPSQRFSRAADVFALYLAETESGQEGLVLKNPLAPVKYAVKNGALSLSRTWDFVKLKKELVLDLVVIGYMQSEAAQEKGMLFSHLLCGVRNDETGMVETLVKTMAMTSPGDAYREIAEALEERSGFMEPGYHEERGRKVAVPDPGVAYSPRMKPDTIPDCIIASPLENSFVVRVRAMQVSRSEKGEHSCGNTRGEVYSLRHPVLLGVHPEKRESPLLCETTEKIRSL